Protein AF-A0A0U5GAK8-F1 (afdb_monomer)

Radius of gyration: 29.4 Å; Cα contacts (8 Å, |Δi|>4): 268; chains: 1; bounding box: 68×106×96 Å

Nearest PDB structures (foldseek):
  5z2c-assembly3_C  TM=2.182E-01  e=3.885E+00  Homo sapiens

Solvent-accessible surface area (backbone atoms only — not comparable to full-atom values): 20582 Å² total; per-residue (Å²): 134,89,84,83,91,81,91,82,85,86,83,92,77,92,80,76,86,73,82,81,84,76,57,101,76,77,60,90,76,65,93,74,57,70,79,65,64,78,74,62,83,66,78,79,77,71,66,81,73,68,92,58,79,59,56,32,67,68,44,76,55,79,34,93,83,49,76,89,70,75,60,87,89,64,82,62,76,42,53,78,62,37,41,61,90,54,57,78,89,85,82,62,81,92,44,58,76,94,75,60,72,83,74,70,75,86,58,100,84,62,49,55,54,59,54,35,9,52,38,48,50,27,55,78,73,63,40,28,59,47,31,21,49,40,29,50,55,47,49,53,39,91,69,57,59,47,62,40,59,56,54,53,52,35,36,51,38,48,22,40,51,19,23,46,75,60,71,38,43,70,58,27,8,56,39,39,49,66,62,67,62,75,85,40,71,85,41,43,42,72,60,82,78,74,80,82,73,95,74,79,92,65,85,71,68,65,41,62,73,70,41,64,69,43,56,58,51,36,34,52,27,34,14,61,53,70,71,36,55,65,60,24,44,52,47,47,50,54,55,41,52,50,30,52,57,54,52,72,40,84,87,55,53,73,68,60,35,48,52,32,49,51,51,40,53,52,43,52,55,51,44,30,50,42,27,47,76,64,63,42,53,68,58,22,51,53,51,50,54,48,59,54,69,75,58,83,94,69,87,86,83,77,74,76,83,76,73,78,81,71,85,82,73,80,81,76,82,79,79,86,84,86,79,88,79,93,131

Secondary structure (DSSP, 8-state):
-----------------------TT--SS-TT-TTGGGG---S----S-------SGGGG-S-TTS-SS--TT-----TTTS-GGGSPPP--TTS-GGG--PPPPPPTT--HHHHHHHHHHHHHTT-HHHHHHHHHHHHTSTTS-TT-HHHHHHHHHHHHHHHHHTT-HHHHHHHGGGG--TTSGGGEEPPP-----SS-----PPEESS-HHHHHHHHHHHHHHHT-HHHHHHHHHHHHHHHHHHHT-TT--HHHHHHHHHHHHHHHHHHHHHHHHTT-HHHHHHHHHHHHHT-SS------TTTTT-------------------

pLDDT: mean 77.07, std 23.52, range [28.59, 98.69]

Foldseek 3Di:
DDDDDDDDDDDDDDDDPPDDPDDPCPDPPDPPPVVVVVPPPDDDPPDPDDVPQLQLVVLQPLAVPADPDFPPVDQQFQVLLLDLVLADDDDCPVPPPVPDDDQDADDPPDAPRNLSSVLVVCVVVLVLSSSLSSLNNCSNDPRDGSSNLSNSLSSLLSNLVSCVSVVVLQSSLSSLCSCPDQVDCSQWDFDPDDPDPDDDPDPRDTDGNRHPSSQLSSLVSPCVNVVHLVSSLVSLLVLLVVLVVQLPDPPDDPVNNVVSVVSNLVSLQVNLVSCVVVVVPVLSVVLVVVSVVPDDDDDDPDDPNRPPDDPPDDDDDDDDDDDDDDD

Sequence (327 aa):
MDAGTKHGRNVSRSSRPRSSTKGPLDQPDDPLNVESLSKISTPLISKPADYGMYTGASFSTLDPLAPEELSTNLEKDLSFLLRYDNYHSLSQVDIPHALRSEFISLKPDESLTSSLGTLEALLVRGHFLSAAYLCGTILTSSLVSPTDIKHVFALFYTRLACLELSGNTVIAAQESKALEDLSSTFYYVDPPTKAADGHHDHPNNPRHIAPWPLRILAIRLQSIGFGDSRRGIGGLYELGLEARREIVRPDLNPTEREIWRSRLSDLGIRTVNALIEMGDLSAAKRSLESLRQTKPDHVITDTTVFGNWRPTGGNIKTSPLHGRRQL

Structure (mmCIF, N/CA/C/O backbone):
data_AF-A0A0U5GAK8-F1
#
_entry.id   AF-A0A0U5GAK8-F1
#
loop_
_atom_site.group_PDB
_atom_site.id
_atom_site.type_symbol
_atom_site.label_atom_id
_atom_site.label_alt_id
_atom_site.label_comp_id
_atom_site.label_asym_id
_atom_site.label_entity_id
_atom_site.label_seq_id
_atom_site.pdbx_PDB_ins_code
_atom_site.Cartn_x
_atom_site.Cartn_y
_atom_site.Cartn_z
_atom_site.occupancy
_atom_site.B_iso_or_equiv
_atom_site.auth_seq_id
_atom_site.auth_comp_id
_atom_site.auth_asym_id
_atom_site.auth_atom_id
_atom_site.pdbx_PDB_model_num
ATOM 1 N N . MET A 1 1 ? 18.411 -79.378 48.733 1.00 35.78 1 MET A N 1
ATOM 2 C CA . MET A 1 1 ? 19.878 -79.531 48.743 1.00 35.78 1 MET A CA 1
ATOM 3 C C . MET A 1 1 ? 20.410 -78.321 47.992 1.00 35.78 1 MET A C 1
ATOM 5 O O . MET A 1 1 ? 20.149 -78.222 46.803 1.00 35.78 1 MET A O 1
ATOM 9 N N . ASP A 1 2 ? 20.683 -77.224 48.702 1.00 32.28 2 ASP A N 1
ATOM 10 C CA . ASP A 1 2 ? 22.005 -76.876 49.280 1.00 32.28 2 ASP A CA 1
ATOM 11 C C . ASP A 1 2 ? 23.100 -76.823 48.205 1.00 32.28 2 ASP A C 1
ATOM 13 O O . ASP A 1 2 ? 23.220 -77.752 47.420 1.00 32.28 2 ASP A O 1
ATOM 17 N N . ALA A 1 3 ? 23.975 -75.826 48.100 1.00 35.25 3 ALA A N 1
ATOM 18 C CA . ALA A 1 3 ? 24.229 -74.594 48.842 1.00 35.25 3 ALA A CA 1
ATOM 19 C C . ALA A 1 3 ? 25.257 -73.782 48.014 1.00 35.25 3 ALA A C 1
ATOM 21 O O . ALA A 1 3 ? 25.850 -74.315 47.076 1.00 35.25 3 ALA A O 1
ATOM 22 N N . GLY A 1 4 ? 25.565 -72.544 48.418 1.00 35.00 4 GLY A N 1
ATOM 23 C CA . GLY A 1 4 ? 26.938 -72.042 48.250 1.00 35.00 4 GLY A CA 1
ATOM 24 C C . GLY A 1 4 ? 27.136 -70.763 47.440 1.00 35.00 4 GLY A C 1
ATOM 25 O O . GLY A 1 4 ? 27.641 -70.774 46.323 1.00 35.00 4 GLY A O 1
ATOM 26 N N . THR A 1 5 ? 26.834 -69.653 48.099 1.00 43.91 5 THR A N 1
ATOM 27 C CA . THR A 1 5 ? 27.356 -68.290 47.944 1.00 43.91 5 THR A CA 1
ATOM 28 C C . THR A 1 5 ? 28.818 -68.195 47.466 1.00 43.91 5 THR A C 1
ATOM 30 O O . THR A 1 5 ? 29.710 -68.778 48.081 1.00 43.91 5 THR A O 1
ATOM 33 N N . LYS A 1 6 ? 29.103 -67.331 46.477 1.00 46.12 6 LYS A N 1
ATOM 34 C CA . LYS A 1 6 ? 30.414 -66.664 46.332 1.00 46.12 6 LYS A CA 1
ATOM 35 C C . LYS A 1 6 ? 30.240 -65.178 46.013 1.00 46.12 6 LYS A C 1
ATOM 37 O O . LYS A 1 6 ? 29.628 -64.799 45.020 1.00 46.12 6 LYS A O 1
ATOM 42 N N . HIS A 1 7 ? 30.794 -64.356 46.899 1.00 43.38 7 HIS A N 1
ATOM 43 C CA . HIS A 1 7 ? 30.918 -62.909 46.788 1.00 43.38 7 HIS A CA 1
ATOM 44 C C . HIS A 1 7 ? 31.987 -62.510 45.761 1.00 43.38 7 HIS A C 1
ATOM 46 O O . HIS A 1 7 ? 33.082 -63.064 45.762 1.00 43.38 7 HIS A O 1
ATOM 52 N N . GLY A 1 8 ? 31.707 -61.466 44.980 1.00 44.25 8 GLY A N 1
ATOM 53 C CA . GLY A 1 8 ? 32.704 -60.686 44.247 1.00 44.25 8 GLY A CA 1
ATOM 54 C C . GLY A 1 8 ? 32.242 -59.231 44.157 1.00 44.25 8 GLY A C 1
ATOM 55 O O . GLY A 1 8 ? 31.230 -58.945 43.525 1.00 44.25 8 GLY A O 1
ATOM 56 N N . ARG A 1 9 ? 32.931 -58.317 44.849 1.00 47.19 9 ARG A N 1
ATOM 57 C CA . ARG A 1 9 ? 32.652 -56.870 44.833 1.00 47.19 9 ARG A CA 1
ATOM 58 C C . ARG A 1 9 ? 33.334 -56.185 43.638 1.00 47.19 9 ARG A C 1
ATOM 60 O O . ARG A 1 9 ? 34.499 -56.445 43.375 1.00 47.19 9 ARG A O 1
ATOM 67 N N . ASN A 1 10 ? 32.578 -55.271 43.022 1.00 42.91 10 ASN A N 1
ATOM 68 C CA . ASN A 1 10 ? 32.918 -54.030 42.306 1.00 42.91 10 ASN A CA 1
ATOM 69 C C . ASN A 1 10 ? 34.221 -53.918 41.496 1.00 42.91 10 ASN A C 1
ATOM 71 O O . ASN A 1 10 ? 35.289 -53.736 42.068 1.00 42.91 10 ASN A O 1
ATOM 75 N N . VAL A 1 11 ? 34.064 -53.705 40.182 1.00 44.34 11 VAL A N 1
ATOM 76 C CA . VAL A 1 11 ? 34.798 -52.649 39.459 1.00 44.34 11 VAL A CA 1
ATOM 77 C C . VAL A 1 11 ? 33.837 -51.943 38.498 1.00 44.34 11 VAL A C 1
ATOM 79 O O . VAL A 1 11 ? 33.365 -52.519 37.520 1.00 44.34 11 VAL A O 1
ATOM 82 N N . SER A 1 12 ? 33.547 -50.676 38.785 1.00 53.72 12 SER A N 1
ATOM 83 C CA . SER A 1 12 ? 32.803 -49.767 37.915 1.00 53.72 12 SER A CA 1
ATOM 84 C C . SER A 1 12 ? 33.658 -49.369 36.712 1.00 53.72 12 SER A C 1
ATOM 86 O O . SER A 1 12 ? 34.639 -48.649 36.880 1.00 53.72 12 SER A O 1
ATOM 88 N N . ARG A 1 13 ? 33.266 -49.758 35.495 1.00 47.50 13 ARG A N 1
ATOM 89 C CA . ARG A 1 13 ? 33.670 -49.070 34.256 1.00 47.50 13 ARG A CA 1
ATOM 90 C C . ARG A 1 13 ? 32.503 -49.031 33.273 1.00 47.50 13 ARG A C 1
ATOM 92 O O . ARG A 1 13 ? 32.214 -49.984 32.561 1.00 47.50 13 ARG A O 1
ATOM 99 N N . SER A 1 14 ? 31.819 -47.891 33.283 1.00 50.12 14 SER A N 1
ATOM 100 C CA . SER A 1 14 ? 30.880 -47.467 32.250 1.00 50.12 14 SER A CA 1
ATOM 101 C C . SER A 1 14 ? 31.647 -47.192 30.957 1.00 50.12 14 SER A C 1
ATOM 103 O O . SER A 1 14 ? 32.435 -46.252 30.901 1.00 50.12 14 SER A O 1
ATOM 105 N N . SER A 1 15 ? 31.378 -47.966 29.909 1.00 48.97 15 SER A N 1
ATOM 106 C CA . SER A 1 15 ? 31.776 -47.622 28.541 1.00 48.97 15 SER A CA 1
ATOM 107 C C . SER A 1 15 ? 30.790 -48.217 27.534 1.00 48.97 15 SER A C 1
ATOM 109 O O . SER A 1 15 ? 31.078 -49.196 26.850 1.00 48.97 15 SER A O 1
ATOM 111 N N . ARG A 1 16 ? 29.594 -47.624 27.447 1.00 50.28 16 ARG A N 1
ATOM 112 C CA . ARG A 1 16 ? 28.796 -47.694 26.216 1.00 50.28 16 ARG A CA 1
ATOM 113 C C . ARG A 1 16 ? 29.034 -46.388 25.464 1.00 50.28 16 ARG A C 1
ATOM 115 O O . ARG A 1 16 ? 28.707 -45.339 26.023 1.00 50.28 16 ARG A O 1
ATOM 122 N N . PRO A 1 17 ? 29.610 -46.411 24.251 1.00 50.47 17 PRO A N 1
ATOM 123 C CA . PRO A 1 17 ? 29.715 -45.203 23.453 1.00 50.47 17 PRO A CA 1
ATOM 124 C C . PRO A 1 17 ? 28.294 -44.747 23.114 1.00 50.47 17 PRO A C 1
ATOM 126 O O . PRO A 1 17 ? 27.537 -45.450 22.445 1.00 50.47 17 PRO A O 1
ATOM 129 N N . ARG A 1 18 ? 27.901 -43.595 23.665 1.00 52.69 18 ARG A N 1
ATOM 130 C CA . ARG A 1 18 ? 26.652 -42.929 23.306 1.00 52.69 18 ARG A CA 1
ATOM 131 C C . ARG A 1 18 ? 26.758 -42.503 21.844 1.00 52.69 18 ARG A C 1
ATOM 133 O O . ARG A 1 18 ? 27.733 -41.867 21.454 1.00 52.69 18 ARG A O 1
ATOM 140 N N . SER A 1 19 ? 25.748 -42.890 21.069 1.00 46.06 19 SER A N 1
ATOM 141 C CA . SER A 1 19 ? 25.458 -42.361 19.738 1.00 46.06 19 SER A CA 1
ATOM 142 C C . SER A 1 19 ? 25.626 -40.838 19.749 1.00 46.06 19 SER A C 1
ATOM 144 O O . SER A 1 19 ? 25.050 -40.153 20.596 1.00 46.06 19 SER A O 1
ATOM 146 N N . SER A 1 20 ? 26.491 -40.332 18.870 1.00 52.00 20 SER A N 1
ATOM 147 C CA . SER A 1 20 ? 26.755 -38.905 18.728 1.00 52.00 20 SER A CA 1
ATOM 148 C C . SER A 1 20 ? 25.516 -38.238 18.134 1.00 52.00 20 SER A C 1
ATOM 150 O O . SER A 1 20 ? 25.226 -38.373 16.949 1.00 52.00 20 SER A O 1
ATOM 152 N N . THR A 1 21 ? 24.776 -37.528 18.979 1.00 52.66 21 THR A N 1
ATOM 153 C CA . THR A 1 21 ? 23.723 -36.594 18.583 1.00 52.66 21 THR A CA 1
ATOM 154 C C . THR A 1 21 ? 24.378 -35.317 18.058 1.00 52.66 21 THR A C 1
ATOM 156 O O . THR A 1 21 ? 24.404 -34.308 18.756 1.00 52.66 21 THR A O 1
ATOM 159 N N . LYS A 1 22 ? 24.965 -35.364 16.857 1.00 46.34 22 LYS A N 1
ATOM 160 C CA . LYS A 1 22 ? 25.335 -34.137 16.141 1.00 46.34 22 LYS A CA 1
ATOM 161 C C . LYS A 1 22 ? 24.067 -33.520 15.571 1.00 46.34 22 LYS A C 1
ATOM 163 O O . LYS A 1 22 ? 23.442 -34.090 14.677 1.00 46.34 22 LYS A O 1
ATOM 168 N N . GLY A 1 23 ? 23.668 -32.394 16.150 1.00 56.88 23 GLY A N 1
ATOM 169 C CA . GLY A 1 23 ? 22.602 -31.552 15.626 1.00 56.88 23 GLY A CA 1
ATOM 170 C C . GLY A 1 23 ? 23.124 -30.658 14.494 1.00 56.88 23 GLY A C 1
ATOM 171 O O . GLY A 1 23 ? 24.334 -30.475 14.362 1.00 56.88 23 GLY A O 1
ATOM 172 N N . PRO A 1 24 ? 22.235 -30.063 13.684 1.00 48.34 24 PRO A N 1
ATOM 173 C CA . PRO A 1 24 ? 22.587 -29.257 12.507 1.00 48.34 24 PRO A CA 1
ATOM 174 C C . PRO A 1 24 ? 23.293 -27.913 12.812 1.00 48.34 24 PRO A C 1
ATOM 176 O O . PRO A 1 24 ? 23.374 -27.061 11.938 1.00 48.34 24 PRO A O 1
ATOM 179 N N . LEU A 1 25 ? 23.811 -27.726 14.029 1.00 45.66 25 LEU A N 1
ATOM 180 C CA . LEU A 1 25 ? 24.551 -26.545 14.488 1.00 45.66 25 LEU A CA 1
ATOM 181 C C . LEU A 1 25 ? 26.054 -26.817 14.707 1.00 45.66 25 LEU A C 1
ATOM 183 O O . LEU A 1 25 ? 26.795 -25.879 14.957 1.00 45.66 25 LEU A O 1
ATOM 187 N N . ASP A 1 26 ? 26.519 -28.067 14.579 1.00 50.12 26 ASP A N 1
ATOM 188 C CA . ASP A 1 26 ? 27.930 -28.446 14.802 1.00 50.12 26 ASP A CA 1
ATOM 189 C C . ASP A 1 26 ? 28.785 -28.441 13.510 1.00 50.12 26 ASP A C 1
ATOM 191 O O . ASP A 1 26 ? 29.773 -29.179 13.403 1.00 50.12 26 ASP A O 1
ATOM 195 N N . GLN A 1 27 ? 28.406 -27.660 12.489 1.00 50.06 27 GLN A N 1
ATOM 196 C CA . GLN A 1 27 ? 29.297 -27.397 11.350 1.00 50.06 27 GLN A CA 1
ATOM 197 C C . GLN A 1 27 ? 30.341 -26.341 11.759 1.00 50.06 27 GLN A C 1
ATOM 199 O O . GLN A 1 27 ? 29.970 -25.342 12.365 1.00 50.06 27 GLN A O 1
ATOM 204 N N . PRO A 1 28 ? 31.638 -26.542 11.454 1.00 48.28 28 PRO A N 1
ATOM 205 C CA . PRO A 1 28 ? 32.729 -25.696 11.952 1.00 48.28 28 PRO A CA 1
ATOM 206 C C . PRO A 1 28 ? 32.797 -24.293 11.321 1.00 48.28 28 PRO A C 1
ATOM 208 O O . PRO A 1 28 ? 33.672 -23.516 11.694 1.00 48.28 28 PRO A O 1
ATOM 211 N N . ASP A 1 29 ? 31.884 -23.959 10.408 1.00 48.59 29 ASP A N 1
ATOM 212 C CA . ASP A 1 29 ? 31.749 -22.613 9.859 1.00 48.59 29 ASP A CA 1
ATOM 213 C C . ASP A 1 29 ? 30.719 -21.838 10.688 1.00 48.59 29 ASP A C 1
ATOM 215 O O . ASP A 1 29 ? 29.515 -21.883 10.437 1.00 48.59 29 ASP A O 1
ATOM 219 N N . ASP A 1 30 ? 31.218 -21.164 11.725 1.00 50.66 30 ASP A N 1
ATOM 220 C CA . ASP A 1 30 ? 30.445 -20.302 12.617 1.00 50.66 30 ASP A CA 1
ATOM 221 C C . ASP A 1 30 ? 29.856 -19.103 11.837 1.00 50.66 30 ASP A C 1
ATOM 223 O O . ASP A 1 30 ? 30.611 -18.243 11.363 1.00 50.66 30 ASP A O 1
ATOM 227 N N . PRO A 1 31 ? 28.519 -18.991 11.700 1.00 51.81 31 PRO A N 1
ATOM 228 C CA . PRO A 1 31 ? 27.877 -17.878 11.004 1.00 51.81 31 PRO A CA 1
ATOM 229 C C . PRO A 1 31 ? 27.959 -16.540 11.767 1.00 51.81 31 PRO A C 1
ATOM 231 O O . PRO A 1 31 ? 27.405 -15.546 11.297 1.00 51.81 31 PRO A O 1
ATOM 234 N N . LEU A 1 32 ? 28.635 -16.484 12.922 1.00 46.78 32 LEU A N 1
ATOM 235 C CA . LEU A 1 32 ? 28.805 -15.283 13.746 1.00 46.78 32 LEU A CA 1
ATOM 236 C C . LEU A 1 32 ? 30.247 -14.751 13.789 1.00 46.78 32 LEU A C 1
ATOM 238 O O . LEU A 1 32 ? 30.560 -13.919 14.643 1.00 46.78 32 LEU A O 1
ATOM 242 N N . ASN A 1 33 ? 31.127 -15.165 12.867 1.00 46.38 33 ASN A N 1
ATOM 243 C CA . ASN A 1 33 ? 32.487 -14.627 12.819 1.00 46.38 33 ASN A CA 1
ATOM 244 C C . ASN A 1 33 ? 32.488 -13.101 12.557 1.00 46.38 33 ASN A C 1
ATOM 246 O O . ASN A 1 33 ? 32.267 -12.615 11.441 1.00 46.38 33 ASN A O 1
ATOM 250 N N . VAL A 1 34 ? 32.770 -12.350 13.621 1.00 54.81 34 VAL A N 1
ATOM 251 C CA . VAL A 1 34 ? 32.751 -10.884 13.727 1.00 54.81 34 VAL A CA 1
ATOM 252 C C . VAL A 1 34 ? 33.699 -10.165 12.763 1.00 54.81 34 VAL A C 1
ATOM 254 O O . VAL A 1 34 ? 33.474 -8.996 12.456 1.00 54.81 34 VAL A O 1
ATOM 257 N N . GLU A 1 35 ? 34.691 -10.847 12.188 1.00 48.22 35 GLU A N 1
ATOM 258 C CA . GLU A 1 35 ? 35.580 -10.245 11.184 1.00 48.22 35 GLU A CA 1
ATOM 259 C C . GLU A 1 35 ? 34.910 -10.070 9.804 1.00 48.22 35 GLU A C 1
ATOM 261 O O . GLU A 1 35 ? 35.270 -9.161 9.051 1.00 48.22 35 GLU A O 1
ATOM 266 N N . SER A 1 36 ? 33.868 -10.852 9.491 1.00 47.53 36 SER A N 1
ATOM 267 C CA . SER A 1 36 ? 33.152 -10.804 8.197 1.00 47.53 36 SER A CA 1
ATOM 268 C C . SER A 1 36 ? 32.048 -9.745 8.143 1.00 47.53 36 SER A C 1
ATOM 270 O O . SER A 1 36 ? 31.646 -9.301 7.067 1.00 47.53 36 SER A O 1
ATOM 272 N N . LE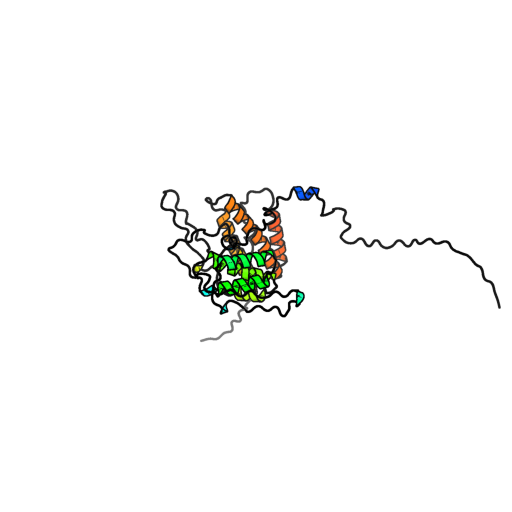U A 1 37 ? 31.584 -9.295 9.310 1.00 45.28 37 LEU A N 1
ATOM 273 C CA . LEU A 1 37 ? 30.563 -8.255 9.459 1.00 45.28 37 LEU A CA 1
ATOM 274 C C . LEU A 1 37 ? 31.090 -6.847 9.129 1.00 45.28 37 LEU A C 1
ATOM 276 O O . LEU A 1 37 ? 30.303 -5.934 8.904 1.00 45.28 37 LEU A O 1
ATOM 280 N N . SER A 1 38 ? 32.412 -6.672 9.032 1.00 43.81 38 SER A N 1
ATOM 281 C CA . SER A 1 38 ? 33.058 -5.384 8.737 1.00 43.81 38 SER A CA 1
ATOM 282 C C . SER A 1 38 ? 32.997 -4.956 7.260 1.00 43.81 38 SER A C 1
ATOM 284 O O . SER A 1 38 ? 33.344 -3.821 6.938 1.00 43.81 38 SER A O 1
ATOM 286 N N . LYS A 1 39 ? 32.552 -5.838 6.350 1.00 43.44 39 LYS A N 1
ATOM 287 C CA . LYS A 1 39 ? 32.517 -5.586 4.892 1.00 43.44 39 LYS A CA 1
ATOM 288 C C . LYS A 1 39 ? 31.118 -5.592 4.278 1.00 43.44 39 LYS A C 1
ATOM 290 O O . LYS A 1 39 ? 30.979 -5.441 3.066 1.00 43.44 39 LYS A O 1
ATOM 295 N N . ILE A 1 40 ? 30.077 -5.727 5.095 1.00 41.22 40 ILE A N 1
ATOM 296 C CA . ILE A 1 40 ? 28.706 -5.512 4.644 1.00 41.22 40 ILE A CA 1
ATOM 297 C C . ILE A 1 40 ? 28.460 -4.005 4.709 1.00 41.22 40 ILE A C 1
ATOM 299 O O . ILE A 1 40 ? 28.215 -3.459 5.782 1.00 41.22 40 ILE A O 1
ATOM 303 N N . SER A 1 41 ? 28.529 -3.321 3.564 1.00 40.16 41 SER A N 1
ATOM 304 C CA . SER A 1 41 ? 27.902 -2.005 3.422 1.00 40.16 41 SER A CA 1
ATOM 305 C C . SER A 1 41 ? 26.397 -2.192 3.572 1.00 40.16 41 SER A C 1
ATOM 307 O O . SER A 1 41 ? 25.682 -2.497 2.619 1.00 40.16 41 SER A O 1
ATOM 309 N N . THR A 1 42 ? 25.931 -2.066 4.806 1.00 37.69 42 THR A N 1
ATOM 310 C CA . THR A 1 42 ? 24.530 -1.857 5.125 1.00 37.69 42 THR A CA 1
ATOM 311 C C . THR A 1 42 ? 24.070 -0.565 4.438 1.00 37.69 42 THR A C 1
ATOM 313 O O . THR A 1 42 ? 24.785 0.441 4.486 1.00 37.69 42 THR A O 1
ATOM 316 N N . PRO A 1 43 ? 22.898 -0.543 3.775 1.00 39.22 43 PRO A N 1
ATOM 317 C CA . PRO A 1 43 ? 22.256 0.729 3.479 1.00 39.22 43 PRO A CA 1
ATOM 318 C C . PRO A 1 43 ? 22.021 1.419 4.823 1.00 39.22 43 PRO A C 1
ATOM 320 O O . PRO A 1 43 ? 21.639 0.740 5.776 1.00 39.22 43 PRO A O 1
ATOM 323 N N . LEU A 1 44 ? 22.339 2.718 4.889 1.00 38.19 44 LEU A N 1
ATOM 324 C CA . LEU A 1 44 ? 22.249 3.595 6.060 1.00 38.19 44 LEU A CA 1
ATOM 325 C C . LEU A 1 44 ? 21.449 2.972 7.211 1.00 38.19 44 LEU A C 1
ATOM 327 O O . LEU A 1 44 ? 20.221 3.042 7.246 1.00 38.19 44 LEU A O 1
ATOM 331 N N . ILE A 1 45 ? 22.166 2.410 8.183 1.00 34.53 45 ILE A N 1
ATOM 332 C CA . ILE A 1 45 ? 21.665 2.381 9.549 1.00 34.53 45 ILE A CA 1
ATOM 333 C C . ILE A 1 45 ? 21.494 3.857 9.897 1.00 34.53 45 ILE A C 1
ATOM 335 O O . ILE A 1 45 ? 22.462 4.562 10.193 1.00 34.53 45 ILE A O 1
ATOM 339 N N . SER A 1 46 ? 20.263 4.354 9.770 1.00 41.19 46 SER A N 1
ATOM 340 C CA . SER A 1 46 ? 19.832 5.533 10.497 1.00 41.19 46 SER A CA 1
ATOM 341 C C . SER A 1 46 ? 20.303 5.316 11.928 1.00 41.19 46 SER A C 1
ATOM 343 O O . SER A 1 46 ? 19.991 4.281 12.526 1.00 41.19 46 SER A O 1
ATOM 345 N N . LYS A 1 47 ? 21.125 6.243 12.429 1.00 32.75 47 LYS A N 1
ATOM 346 C CA . LYS A 1 47 ? 21.539 6.311 13.835 1.00 32.75 47 LYS A CA 1
ATOM 347 C C . LYS A 1 47 ? 20.350 5.922 14.727 1.00 32.75 47 LYS A C 1
ATOM 349 O O . LYS A 1 47 ? 19.227 6.253 14.335 1.00 32.75 47 LYS A O 1
ATOM 354 N N . PRO A 1 48 ? 20.565 5.242 15.876 1.00 38.28 48 PRO A N 1
ATOM 355 C CA . PRO A 1 48 ? 19.478 4.996 16.820 1.00 38.28 48 PRO A CA 1
ATOM 356 C C . PRO A 1 48 ? 18.753 6.318 16.971 1.00 38.28 48 PRO A C 1
ATOM 358 O O . PRO A 1 48 ? 19.426 7.321 17.224 1.00 38.28 48 PRO A O 1
ATOM 361 N N . ALA A 1 49 ? 17.462 6.316 16.622 1.00 45.66 49 ALA A N 1
ATOM 362 C CA . ALA A 1 49 ? 16.669 7.522 16.540 1.00 45.66 49 ALA A CA 1
ATOM 363 C C . ALA A 1 49 ? 17.038 8.368 17.753 1.00 45.66 49 ALA A C 1
ATOM 365 O O . ALA A 1 49 ? 16.941 7.894 18.891 1.00 45.66 49 ALA A O 1
ATOM 366 N N . ASP A 1 50 ? 17.520 9.589 17.505 1.00 40.53 50 ASP A N 1
ATOM 367 C CA . ASP A 1 50 ? 17.386 10.623 18.514 1.00 40.53 50 ASP A CA 1
ATOM 368 C C . ASP A 1 50 ? 15.967 10.452 19.061 1.00 40.53 50 ASP A C 1
ATOM 370 O O . ASP A 1 50 ? 15.040 10.187 18.284 1.00 40.53 50 ASP A O 1
ATOM 374 N N . TYR A 1 51 ? 15.769 10.577 20.370 1.00 45.94 51 TYR A N 1
ATOM 375 C CA . TYR A 1 51 ? 14.431 10.776 20.929 1.00 45.94 51 TYR A CA 1
ATOM 376 C C . TYR A 1 51 ? 13.907 12.156 20.475 1.00 45.94 51 TYR A C 1
ATOM 378 O O . TYR A 1 51 ? 13.531 13.004 21.280 1.00 45.94 51 TYR A O 1
ATOM 386 N N . GLY A 1 52 ? 13.976 12.413 19.169 1.00 54.41 52 GLY A N 1
ATOM 387 C CA . GLY A 1 52 ? 13.474 13.556 18.469 1.00 54.41 52 GLY A CA 1
ATOM 388 C C . GLY A 1 52 ? 11.981 13.567 18.671 1.00 54.41 52 GLY A C 1
ATOM 389 O O . GLY A 1 52 ? 11.317 12.529 18.721 1.00 54.41 52 GLY A O 1
ATOM 390 N N . MET A 1 53 ? 11.469 14.771 18.866 1.00 76.44 53 MET A N 1
ATOM 391 C CA . MET A 1 53 ? 10.045 14.972 19.013 1.00 76.44 53 MET A CA 1
ATOM 392 C C . MET A 1 53 ? 9.343 14.341 17.809 1.00 76.44 53 MET A C 1
ATOM 394 O O . MET A 1 53 ? 9.715 14.601 16.665 1.00 76.44 53 MET A O 1
ATOM 398 N N . TYR A 1 54 ? 8.358 13.488 18.076 1.00 87.31 54 TYR A N 1
ATOM 399 C CA . TYR A 1 54 ? 7.508 12.927 17.037 1.00 87.31 54 TYR A CA 1
ATOM 400 C C . TYR A 1 54 ? 6.709 14.077 16.42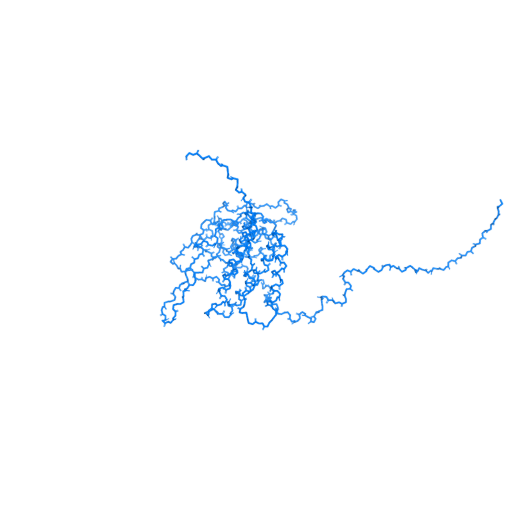5 1.00 87.31 54 TYR A C 1
ATOM 402 O O . TYR A 1 54 ? 5.850 14.664 17.084 1.00 87.31 54 TYR A O 1
ATOM 410 N N . THR A 1 55 ? 7.058 14.456 15.199 1.00 86.44 55 THR A N 1
ATOM 411 C CA . THR A 1 55 ? 6.465 15.608 14.500 1.00 86.44 55 THR A CA 1
ATOM 412 C C . THR A 1 55 ? 5.537 15.173 13.377 1.00 86.44 55 THR A C 1
ATOM 414 O O . THR A 1 55 ? 4.805 16.003 12.845 1.00 86.44 55 THR A O 1
ATOM 417 N N . GLY A 1 56 ? 5.572 13.894 12.987 1.00 85.19 56 GLY A N 1
ATOM 418 C CA . GLY A 1 56 ? 4.835 13.405 11.829 1.00 85.19 56 GLY A CA 1
ATOM 419 C C . GLY A 1 56 ? 5.458 13.792 10.485 1.00 85.19 56 GLY A C 1
ATOM 420 O O . GLY A 1 56 ? 4.869 13.510 9.446 1.00 85.19 56 GLY A O 1
ATOM 421 N N . ALA A 1 57 ? 6.649 14.404 10.463 1.00 87.00 57 ALA A N 1
ATOM 422 C CA . ALA A 1 57 ? 7.311 14.823 9.224 1.00 87.00 57 ALA A CA 1
ATOM 423 C C . ALA A 1 57 ? 7.615 13.650 8.269 1.00 87.00 57 ALA A C 1
ATOM 425 O O . ALA A 1 57 ? 7.694 13.841 7.055 1.00 87.00 57 ALA A O 1
ATOM 426 N N . SER A 1 58 ? 7.738 12.431 8.804 1.00 87.75 58 SER A N 1
ATOM 427 C CA . SER A 1 58 ? 7.917 11.193 8.037 1.00 87.75 58 SER A CA 1
ATOM 428 C C . SER A 1 58 ? 6.747 10.875 7.093 1.00 87.75 58 SER A C 1
ATOM 430 O O . SER A 1 58 ? 6.945 10.218 6.071 1.00 87.75 58 SER A O 1
ATOM 432 N N . PHE A 1 59 ? 5.542 11.388 7.366 1.00 89.12 59 PHE A N 1
ATOM 433 C CA . PHE A 1 59 ? 4.366 11.183 6.511 1.00 89.12 59 PHE A CA 1
ATOM 434 C C . PHE A 1 59 ? 4.401 12.017 5.223 1.00 89.12 59 PHE A C 1
ATOM 436 O O . PHE A 1 59 ? 3.725 11.673 4.256 1.00 89.12 59 PHE A O 1
ATOM 443 N N . SER A 1 60 ? 5.240 13.053 5.163 1.00 86.19 60 SER A N 1
ATOM 444 C CA . SER A 1 60 ? 5.431 13.870 3.958 1.00 86.19 60 SER A CA 1
ATOM 445 C C . SER A 1 60 ? 6.462 13.289 2.983 1.00 86.19 60 SER A C 1
ATOM 447 O O . SER A 1 60 ? 6.558 13.763 1.852 1.00 86.19 60 SER A O 1
ATOM 449 N N . THR A 1 61 ? 7.242 12.284 3.401 1.00 86.06 61 THR A N 1
ATOM 450 C CA . THR A 1 61 ? 8.443 11.802 2.689 1.00 86.06 61 THR A CA 1
ATOM 451 C C . THR A 1 61 ? 8.427 10.298 2.397 1.00 86.06 61 THR A C 1
ATOM 453 O O . THR A 1 61 ? 9.479 9.679 2.244 1.00 86.06 61 THR A O 1
ATOM 456 N N . LEU A 1 62 ? 7.239 9.693 2.267 1.00 87.38 62 LEU A N 1
ATOM 457 C CA . LEU A 1 62 ? 7.099 8.247 2.029 1.00 87.38 62 LEU A CA 1
ATOM 458 C C . LEU A 1 62 ? 7.826 7.714 0.793 1.00 87.38 62 LEU A C 1
ATOM 460 O O . LEU A 1 62 ? 8.227 6.550 0.767 1.00 87.38 62 LEU A O 1
ATOM 464 N N . ASP A 1 63 ? 7.938 8.528 -0.251 1.00 88.38 63 ASP A N 1
ATOM 465 C CA . ASP A 1 63 ? 8.641 8.164 -1.469 1.00 88.38 63 ASP A CA 1
ATOM 466 C C . ASP A 1 63 ? 9.604 9.299 -1.853 1.00 88.38 63 ASP A C 1
ATOM 468 O O . ASP A 1 63 ? 9.142 10.400 -2.157 1.00 88.38 63 ASP A O 1
ATOM 472 N N . PRO A 1 64 ? 10.928 9.049 -1.871 1.00 86.62 64 PRO A N 1
ATOM 473 C CA . PRO A 1 64 ? 11.925 10.065 -2.209 1.00 86.62 64 PRO A CA 1
ATOM 474 C C . PRO A 1 64 ? 11.846 10.548 -3.665 1.00 86.62 64 PRO A C 1
ATOM 476 O O . PRO A 1 64 ? 12.459 11.555 -3.997 1.00 86.62 64 PRO A O 1
ATOM 479 N N . LEU A 1 65 ? 11.134 9.830 -4.540 1.00 85.81 65 LEU A N 1
ATOM 480 C CA . LEU A 1 65 ? 10.894 10.203 -5.936 1.00 85.81 65 LEU A CA 1
ATOM 481 C C . LEU A 1 65 ? 9.465 10.716 -6.174 1.00 85.81 65 LEU A C 1
ATOM 483 O O . LEU A 1 65 ? 9.087 10.940 -7.329 1.00 85.81 65 LEU A O 1
ATOM 487 N N . ALA A 1 66 ? 8.653 10.879 -5.122 1.00 80.19 66 ALA A N 1
ATOM 488 C CA . ALA A 1 66 ? 7.325 11.464 -5.265 1.00 80.19 66 ALA A CA 1
ATOM 489 C C . ALA A 1 66 ? 7.420 12.911 -5.786 1.00 80.19 66 ALA A C 1
ATOM 491 O O . ALA A 1 66 ? 8.349 13.635 -5.425 1.00 80.19 66 ALA A O 1
ATOM 492 N N . PRO A 1 67 ? 6.460 13.369 -6.610 1.00 71.19 67 PRO A N 1
ATOM 493 C CA . PRO A 1 67 ? 6.403 14.766 -7.024 1.00 71.19 67 PRO A CA 1
ATOM 494 C C . PRO A 1 67 ? 6.322 15.702 -5.803 1.00 71.19 67 PRO A C 1
ATOM 496 O O . PRO A 1 67 ? 5.398 15.593 -4.993 1.00 71.19 67 PRO A O 1
ATOM 499 N N . GLU A 1 68 ? 7.287 16.616 -5.653 1.00 65.69 68 GLU A N 1
ATOM 500 C CA . GLU A 1 68 ? 7.302 17.574 -4.538 1.00 65.69 68 GLU A CA 1
ATOM 501 C C . GLU A 1 68 ? 6.172 18.601 -4.655 1.00 65.69 68 GLU A C 1
ATOM 503 O O . GLU A 1 68 ? 5.497 18.876 -3.662 1.00 65.69 68 GLU A O 1
ATOM 508 N N . GLU A 1 69 ? 5.910 19.081 -5.870 1.00 60.53 69 GLU A N 1
ATOM 509 C CA . GLU A 1 69 ? 4.837 20.015 -6.193 1.00 60.53 69 GLU A CA 1
ATOM 510 C C . GLU A 1 69 ? 3.990 19.423 -7.320 1.00 60.53 69 GLU A C 1
ATOM 512 O O . GLU A 1 69 ? 4.431 19.289 -8.464 1.00 60.53 69 GLU A O 1
ATOM 517 N N . LEU A 1 70 ? 2.760 19.032 -6.992 1.00 62.44 70 LEU A N 1
ATOM 518 C CA . LEU A 1 70 ? 1.745 18.795 -8.009 1.00 62.44 70 LEU A CA 1
ATOM 519 C C . LEU A 1 70 ? 1.325 20.171 -8.521 1.00 62.44 70 LEU A C 1
ATOM 521 O O . LEU A 1 70 ? 0.982 21.046 -7.728 1.00 62.44 70 LEU A O 1
ATOM 525 N N . SER A 1 71 ? 1.406 20.389 -9.833 1.00 54.50 71 SER A N 1
ATOM 526 C CA . SER A 1 71 ? 1.010 21.657 -10.444 1.00 54.50 71 SER A CA 1
ATOM 527 C C . SER A 1 71 ? -0.389 22.054 -9.967 1.00 54.50 71 SER A C 1
ATOM 529 O O . SER A 1 71 ? -1.328 21.269 -10.111 1.00 54.50 71 SER A O 1
ATOM 531 N N . THR A 1 72 ? -0.533 23.278 -9.459 1.00 49.94 72 THR A N 1
ATOM 532 C CA . THR A 1 72 ? -1.775 23.856 -8.904 1.00 49.94 72 THR A CA 1
ATOM 533 C C . THR A 1 72 ? -2.992 23.779 -9.836 1.00 49.94 72 THR A C 1
ATOM 535 O O . THR A 1 72 ? -4.118 23.950 -9.388 1.00 49.94 72 THR A O 1
ATOM 538 N N . ASN A 1 73 ? -2.783 23.497 -11.125 1.00 46.84 73 ASN A N 1
ATOM 539 C CA . ASN A 1 73 ? -3.824 23.389 -12.146 1.00 46.84 73 ASN A CA 1
ATOM 540 C C . ASN A 1 73 ? -4.499 22.005 -12.241 1.00 46.84 73 ASN A C 1
ATOM 542 O O . ASN A 1 73 ? -5.396 21.843 -13.066 1.00 46.84 73 ASN A O 1
ATOM 546 N N . LEU A 1 74 ? -4.097 21.005 -11.443 1.00 57.03 74 LEU A N 1
ATOM 547 C CA . LEU A 1 74 ? -4.738 19.685 -11.455 1.00 57.03 74 LEU A CA 1
ATOM 548 C C . LEU A 1 74 ? -4.911 19.139 -10.035 1.00 57.03 74 LEU A C 1
ATOM 550 O O . LEU A 1 74 ? -4.187 18.254 -9.582 1.00 57.03 74 LEU A O 1
ATOM 554 N N . GLU A 1 75 ? -5.888 19.696 -9.328 1.00 71.00 75 GLU A N 1
ATOM 555 C CA . GLU A 1 75 ? -6.283 19.252 -7.996 1.00 71.00 75 GLU A CA 1
ATOM 556 C C . GLU A 1 75 ? -7.019 17.902 -8.113 1.00 71.00 75 GLU A C 1
ATOM 558 O O . GLU A 1 75 ? -8.197 17.836 -8.462 1.00 71.00 75 GLU A O 1
ATOM 563 N N . LYS A 1 76 ? -6.295 16.788 -7.928 1.00 88.31 76 LYS A N 1
ATOM 564 C CA . LYS A 1 76 ? -6.905 15.450 -7.890 1.00 88.31 76 LYS A CA 1
ATOM 565 C C . LYS A 1 76 ? -7.623 15.290 -6.552 1.00 88.31 76 LYS A C 1
ATOM 567 O O . LYS A 1 76 ? -7.005 15.425 -5.499 1.00 88.31 76 LYS A O 1
ATOM 572 N N . ASP A 1 77 ? -8.909 14.973 -6.611 1.00 92.44 77 ASP A N 1
ATOM 573 C CA . ASP A 1 77 ? -9.748 14.785 -5.431 1.00 92.44 77 ASP A CA 1
ATOM 574 C C . ASP A 1 77 ? -9.725 13.321 -4.962 1.00 92.44 77 ASP A C 1
ATOM 576 O O . ASP A 1 77 ? -10.150 12.415 -5.684 1.00 92.44 77 ASP A O 1
ATOM 580 N N . LEU A 1 78 ? -9.226 13.083 -3.747 1.00 95.75 78 LEU A N 1
ATOM 581 C CA . LEU A 1 78 ? -9.201 11.773 -3.092 1.00 95.75 78 LEU A CA 1
ATOM 582 C C . LEU A 1 78 ? -10.350 11.578 -2.089 1.00 95.75 78 LEU A C 1
ATOM 584 O O . LEU A 1 78 ? -10.274 10.684 -1.245 1.00 95.75 78 LEU A O 1
ATOM 588 N N . SER A 1 79 ? -11.437 12.355 -2.178 1.00 96.12 79 SER A N 1
ATOM 589 C CA . SER A 1 79 ? -12.622 12.226 -1.308 1.00 96.12 79 SER A CA 1
ATOM 590 C C . SER A 1 79 ? -13.168 10.797 -1.243 1.00 96.12 79 SER A C 1
ATOM 592 O O . SER A 1 79 ? -13.684 10.373 -0.210 1.00 96.12 79 SER A O 1
ATOM 594 N N . PHE A 1 80 ? -13.021 10.023 -2.326 1.00 96.75 80 PHE A N 1
ATOM 595 C CA . PHE A 1 80 ? -13.431 8.620 -2.362 1.00 96.75 80 PHE A CA 1
ATOM 596 C C . PHE A 1 80 ? -12.676 7.747 -1.360 1.00 96.75 80 PHE A C 1
ATOM 598 O O . PHE A 1 80 ? -13.256 6.762 -0.924 1.00 96.75 80 PHE A O 1
ATOM 605 N N . LEU A 1 81 ? -11.443 8.096 -0.965 1.00 97.50 81 LEU A N 1
ATOM 606 C CA . LEU A 1 81 ? -10.688 7.386 0.071 1.00 97.50 81 LEU A CA 1
ATOM 607 C C . LEU A 1 81 ? -11.124 7.796 1.477 1.00 97.50 81 LEU A C 1
ATOM 609 O O . LEU A 1 81 ? -11.147 6.941 2.351 1.00 97.50 81 LEU A O 1
ATOM 613 N N . LEU A 1 82 ? -11.543 9.045 1.690 1.00 97.62 82 LEU A N 1
ATOM 614 C CA . LEU A 1 82 ? -11.870 9.589 3.019 1.00 97.62 82 LEU A CA 1
ATOM 615 C C . LEU A 1 82 ? -13.224 9.131 3.579 1.00 97.62 82 LEU A C 1
ATOM 617 O O . LEU A 1 82 ? -13.612 9.491 4.692 1.00 97.62 82 LEU A O 1
ATOM 621 N N . ARG A 1 83 ? -13.977 8.337 2.818 1.00 97.06 83 ARG A N 1
ATOM 622 C CA . ARG A 1 83 ? -15.281 7.855 3.260 1.00 97.06 83 ARG A CA 1
ATOM 623 C C . ARG A 1 83 ? -15.143 6.804 4.360 1.00 97.06 83 ARG A C 1
ATOM 625 O O . ARG A 1 83 ? -14.328 5.887 4.277 1.00 97.06 83 ARG A O 1
ATOM 632 N N . TYR A 1 84 ? -16.013 6.896 5.361 1.00 96.12 84 TYR A N 1
ATOM 633 C CA . TYR A 1 84 ? -16.035 5.973 6.497 1.00 96.12 84 TYR A CA 1
ATOM 634 C C . TYR A 1 84 ? -16.253 4.505 6.096 1.00 96.12 84 TYR A C 1
ATOM 636 O O . TYR A 1 84 ? -15.662 3.611 6.692 1.00 96.12 84 TYR A O 1
ATOM 644 N N . ASP A 1 85 ? -17.058 4.250 5.064 1.00 96.25 85 ASP A N 1
ATOM 645 C CA . ASP A 1 85 ? -17.395 2.902 4.590 1.00 96.25 85 ASP A CA 1
ATOM 646 C C . ASP A 1 85 ? -16.208 2.139 3.984 1.00 96.25 85 ASP A C 1
ATOM 648 O O . ASP A 1 85 ? -16.278 0.921 3.833 1.00 96.25 85 ASP A O 1
ATOM 652 N N . ASN A 1 86 ? -15.099 2.822 3.694 1.00 96.62 86 ASN A N 1
ATOM 653 C CA . ASN A 1 86 ? -13.866 2.171 3.267 1.00 96.62 86 ASN A CA 1
ATOM 654 C C . ASN A 1 86 ? -13.109 1.506 4.422 1.00 96.62 86 ASN A C 1
ATOM 656 O O . ASN A 1 86 ? -12.215 0.704 4.162 1.00 96.62 86 ASN A O 1
ATOM 660 N N . TYR A 1 87 ? -13.416 1.846 5.679 1.00 97.56 87 TYR A N 1
ATOM 661 C CA . TYR A 1 87 ? -12.613 1.464 6.836 1.00 97.56 87 TYR A CA 1
ATOM 662 C C . TYR A 1 87 ? -13.390 0.551 7.779 1.00 97.56 87 TYR A C 1
ATOM 664 O O . TYR A 1 87 ? -14.393 0.927 8.381 1.00 97.56 87 TYR A O 1
ATOM 672 N N . HIS A 1 88 ? -12.889 -0.667 7.952 1.00 96.06 88 HIS A N 1
ATOM 673 C CA . HIS A 1 88 ? -13.517 -1.659 8.808 1.00 96.06 88 HIS A CA 1
ATOM 674 C C . HIS A 1 88 ? -13.196 -1.385 10.279 1.00 96.06 88 HIS A C 1
ATOM 676 O O . HIS A 1 88 ? -12.095 -0.946 10.641 1.00 96.06 88 HIS A O 1
ATOM 682 N N . SER A 1 89 ? -14.164 -1.689 11.145 1.00 93.62 89 SER A N 1
ATOM 683 C CA . SER A 1 89 ? -13.978 -1.638 12.592 1.00 93.62 89 SER A CA 1
ATOM 684 C C . SER A 1 89 ? -12.953 -2.677 13.044 1.00 93.62 89 SER A C 1
ATOM 686 O O . SER A 1 89 ? -13.000 -3.837 12.638 1.00 93.62 89 SER A O 1
ATOM 688 N N . LEU A 1 90 ? -12.038 -2.257 13.915 1.00 93.50 90 LEU A N 1
ATOM 689 C CA . LEU A 1 90 ? -10.988 -3.112 14.459 1.00 93.50 90 LEU A CA 1
ATOM 690 C C . LEU A 1 90 ? -11.388 -3.605 15.847 1.00 93.50 90 LEU A C 1
ATOM 692 O O . LEU A 1 90 ? -11.963 -2.860 16.639 1.00 93.50 90 LEU A O 1
ATOM 696 N N . SER A 1 91 ? -11.065 -4.860 16.152 1.00 89.56 91 SER A N 1
ATOM 697 C CA . SER A 1 91 ? -11.340 -5.466 17.454 1.00 89.56 91 SER A CA 1
ATOM 698 C C . SER A 1 91 ? -10.055 -5.995 18.087 1.00 89.56 91 SER A C 1
ATOM 700 O O . SER A 1 91 ? -9.100 -6.331 17.392 1.00 89.56 91 SER A O 1
ATOM 702 N N . GLN A 1 92 ? -10.037 -6.067 19.417 1.00 89.56 92 GLN A N 1
ATOM 703 C CA . GLN A 1 92 ? -8.938 -6.662 20.189 1.00 89.56 92 GLN A CA 1
ATOM 704 C C . GLN A 1 92 ? -9.392 -7.913 20.947 1.00 89.56 92 GLN A C 1
ATOM 706 O O . GLN A 1 92 ? -8.794 -8.284 21.960 1.00 89.56 92 GLN A O 1
ATOM 711 N N . VAL A 1 93 ? -10.485 -8.542 20.503 1.00 87.50 93 VAL A N 1
ATOM 712 C CA . VAL A 1 93 ? -11.084 -9.689 21.200 1.00 87.50 93 VAL A CA 1
ATOM 713 C C . VAL A 1 93 ? -10.080 -10.837 21.285 1.00 87.50 93 VAL A C 1
ATOM 715 O O . VAL A 1 93 ? -9.856 -11.364 22.375 1.00 87.50 93 VAL A O 1
ATOM 718 N N . ASP A 1 94 ? -9.385 -11.109 20.181 1.00 85.50 94 ASP A N 1
ATOM 719 C CA . ASP A 1 94 ? -8.394 -12.185 20.067 1.00 85.50 94 ASP A CA 1
ATOM 720 C C . ASP A 1 94 ? -7.037 -11.849 20.711 1.00 85.50 94 ASP A C 1
ATOM 722 O O . ASP A 1 94 ? -6.178 -12.717 20.861 1.00 85.50 94 ASP A O 1
ATOM 726 N N . ILE A 1 95 ? -6.830 -10.596 21.129 1.00 86.62 95 ILE A N 1
ATOM 727 C CA . ILE A 1 95 ? -5.601 -10.165 21.801 1.00 86.62 95 ILE A CA 1
ATOM 728 C C . ILE A 1 95 ? -5.735 -10.446 23.303 1.00 86.62 95 ILE A C 1
ATOM 730 O O . ILE A 1 95 ? -6.714 -10.006 23.913 1.00 86.62 95 ILE A O 1
ATOM 734 N N . PRO A 1 96 ? -4.771 -11.133 23.945 1.00 88.88 96 PRO A N 1
ATOM 735 C CA . PRO A 1 96 ? -4.775 -11.331 25.392 1.00 88.88 96 PRO A CA 1
ATOM 736 C C . PRO A 1 96 ? -4.884 -10.007 26.152 1.00 88.88 96 PRO A C 1
ATOM 738 O O . PRO A 1 96 ? -4.220 -9.037 25.800 1.00 88.88 96 PRO A O 1
ATOM 741 N N . HIS A 1 97 ? -5.664 -9.970 27.239 1.00 87.62 97 HIS A N 1
ATOM 742 C CA . HIS A 1 97 ? -5.961 -8.730 27.974 1.00 87.62 97 HIS A CA 1
ATOM 743 C C . HIS A 1 97 ? -4.709 -7.922 28.358 1.00 87.62 97 HIS A C 1
ATOM 745 O O . HIS A 1 97 ? -4.712 -6.704 28.239 1.00 87.62 97 HIS A O 1
ATOM 751 N N . ALA A 1 98 ? -3.630 -8.587 28.780 1.00 88.69 98 ALA A N 1
ATOM 752 C CA . ALA A 1 98 ? -2.379 -7.931 29.171 1.00 88.69 98 ALA A CA 1
ATOM 753 C C . ALA A 1 98 ? -1.659 -7.202 28.018 1.00 88.69 98 ALA A C 1
ATOM 755 O O . ALA A 1 98 ? -0.800 -6.367 28.275 1.00 88.69 98 ALA A O 1
ATOM 756 N N . LEU A 1 99 ? -1.992 -7.528 26.766 1.00 85.25 99 LEU A N 1
ATOM 757 C CA . LEU A 1 99 ? -1.418 -6.936 25.557 1.00 85.25 99 LEU A CA 1
ATOM 758 C C . LEU A 1 99 ? -2.388 -5.976 24.853 1.00 85.25 99 LEU A C 1
ATOM 760 O O . LEU A 1 99 ? -2.043 -5.400 23.821 1.00 85.25 99 LEU A O 1
ATOM 764 N N . ARG A 1 100 ? -3.606 -5.801 25.381 1.00 89.12 100 ARG A N 1
ATOM 765 C CA . ARG A 1 100 ? -4.573 -4.852 24.824 1.00 89.12 100 ARG A CA 1
ATOM 766 C C . ARG A 1 100 ? -4.116 -3.426 25.094 1.00 89.12 100 ARG A C 1
ATOM 768 O O . ARG A 1 100 ? -3.618 -3.109 26.170 1.00 89.12 100 ARG A O 1
ATOM 775 N N . SER A 1 101 ? -4.295 -2.571 24.099 1.00 86.50 101 SER A N 1
ATOM 776 C CA . SER A 1 101 ? -4.018 -1.137 24.184 1.00 86.50 101 SER A CA 1
ATOM 777 C C . SER A 1 101 ? -5.297 -0.386 23.868 1.00 86.50 101 SER A C 1
ATOM 779 O O . SER A 1 101 ? -6.006 -0.759 22.937 1.00 86.50 101 SER A O 1
ATOM 781 N N . GLU A 1 102 ? -5.595 0.681 24.598 1.00 86.00 102 GLU A N 1
ATOM 782 C CA . GLU A 1 102 ? -6.763 1.499 24.282 1.00 86.00 102 GLU A CA 1
ATOM 783 C C . GLU A 1 102 ? -6.643 2.105 22.876 1.00 86.00 102 GLU A C 1
ATOM 785 O O . GLU A 1 102 ? -5.563 2.505 22.426 1.00 86.00 102 GLU A O 1
ATOM 790 N N . PHE A 1 103 ? -7.766 2.137 22.159 1.00 88.38 103 PHE A N 1
ATOM 791 C CA . PHE A 1 103 ? -7.845 2.836 20.886 1.00 88.38 103 PHE A CA 1
ATOM 792 C C . PHE A 1 103 ? -7.929 4.340 21.143 1.00 88.38 103 PHE A C 1
ATOM 794 O O . PHE A 1 103 ? -8.800 4.812 21.870 1.00 88.38 103 PHE A O 1
ATOM 801 N N . ILE A 1 104 ? -7.002 5.089 20.545 1.00 86.81 104 ILE A N 1
ATOM 802 C CA . ILE A 1 104 ? -6.901 6.537 20.731 1.00 86.81 104 ILE A CA 1
ATOM 803 C C . ILE A 1 104 ? -8.017 7.223 19.946 1.00 86.81 104 ILE A C 1
ATOM 805 O O . ILE A 1 104 ? -8.087 7.094 18.724 1.00 86.81 104 ILE A O 1
ATOM 809 N N . SER A 1 105 ? -8.866 7.975 20.643 1.00 86.19 105 SER A N 1
ATOM 810 C CA . SER A 1 105 ? -9.817 8.891 20.012 1.00 86.19 105 SER A CA 1
ATOM 811 C C . SER A 1 105 ? -9.144 10.230 19.727 1.00 86.19 105 SER A C 1
ATOM 813 O O . SER A 1 105 ? -8.433 10.750 20.587 1.00 86.19 105 SER A O 1
ATOM 815 N N . LEU A 1 106 ? -9.426 10.803 18.556 1.00 88.06 106 LEU A N 1
ATOM 816 C CA . LEU A 1 106 ? -9.050 12.183 18.250 1.00 88.06 106 LEU A CA 1
ATOM 817 C C . LEU A 1 106 ? -9.793 13.143 19.177 1.00 88.06 106 LEU A C 1
ATOM 819 O O . LEU A 1 106 ? -10.967 12.919 19.501 1.00 88.06 106 LEU A O 1
ATOM 823 N N . LYS A 1 107 ? -9.115 14.213 19.592 1.00 87.38 107 LYS A N 1
ATOM 824 C CA . LYS A 1 107 ? -9.748 15.303 20.343 1.00 87.38 107 LYS A CA 1
ATOM 825 C C . LYS A 1 107 ? -10.343 16.346 19.381 1.00 87.38 107 LYS A C 1
ATOM 827 O O . LYS A 1 107 ? -9.820 16.510 18.281 1.00 87.38 107 LYS A O 1
ATOM 832 N N . PRO A 1 108 ? -11.415 17.068 19.764 1.00 79.94 108 PRO A N 1
ATOM 833 C CA . PRO A 1 108 ? -12.082 18.035 18.880 1.00 79.94 108 PRO A CA 1
ATOM 834 C C . PRO A 1 108 ? -11.195 19.197 18.403 1.00 79.94 108 PRO A C 1
ATOM 836 O O . PRO A 1 108 ? -11.490 19.814 17.386 1.00 79.94 108 PRO A O 1
ATOM 839 N N . ASP A 1 109 ? -10.138 19.512 19.147 1.00 83.50 109 ASP A N 1
ATOM 840 C CA . ASP A 1 109 ? -9.194 20.611 18.928 1.00 83.50 109 ASP A CA 1
ATOM 841 C C . ASP A 1 109 ? -7.800 20.129 18.486 1.00 83.50 109 ASP A C 1
ATOM 843 O O . ASP A 1 109 ? -6.838 20.899 18.465 1.00 83.50 109 ASP A O 1
ATOM 847 N N . GLU A 1 110 ? -7.670 18.847 18.145 1.00 90.00 110 GLU A N 1
ATOM 848 C CA . GLU A 1 110 ? -6.390 18.256 17.783 1.00 90.00 110 GLU A CA 1
ATOM 849 C C . GLU A 1 110 ? -5.949 18.684 16.379 1.00 90.00 110 GLU A C 1
ATOM 851 O O . GLU A 1 110 ? -6.711 18.609 15.418 1.00 90.00 110 GLU A O 1
ATOM 856 N N . SER A 1 111 ? -4.698 19.125 16.238 1.00 93.88 111 SER A N 1
ATOM 857 C CA . SER A 1 111 ? -4.127 19.437 14.926 1.00 93.88 111 SER A CA 1
ATOM 858 C C . SER A 1 111 ? -3.632 18.174 14.219 1.00 93.88 111 SER A C 1
ATOM 860 O O . SER A 1 111 ? -3.147 17.243 14.867 1.00 93.88 111 SER A O 1
ATOM 862 N N . LEU A 1 112 ? -3.652 18.175 12.879 1.00 93.62 112 LEU A N 1
ATOM 863 C CA . LEU A 1 112 ? -3.118 17.070 12.073 1.00 93.62 112 LEU A CA 1
ATOM 864 C C . LEU A 1 112 ? -1.676 16.716 12.474 1.00 93.62 112 LEU A C 1
ATOM 866 O O . LEU A 1 112 ? -1.360 15.547 12.668 1.00 93.62 112 LEU A O 1
ATOM 870 N N . THR A 1 113 ? -0.810 17.712 12.680 1.00 93.62 113 THR A N 1
ATOM 871 C CA . THR A 1 113 ? 0.586 17.505 13.102 1.00 93.62 113 THR A CA 1
ATOM 872 C C . THR A 1 113 ? 0.694 16.778 14.446 1.00 93.62 113 THR A C 1
ATOM 874 O O . THR A 1 113 ? 1.518 15.877 14.588 1.00 93.62 113 THR A O 1
ATOM 877 N N . SER A 1 114 ? -0.154 17.118 15.424 1.00 93.38 114 SER A N 1
ATOM 878 C CA . SER A 1 114 ? -0.190 16.432 16.725 1.00 93.38 114 SER A CA 1
ATOM 879 C C . SER A 1 114 ? -0.624 14.970 16.583 1.00 93.38 114 SER A C 1
ATOM 881 O O . SER A 1 114 ? -0.008 14.070 17.166 1.00 93.38 114 SER A O 1
ATOM 883 N N . SER A 1 115 ? -1.648 14.714 15.767 1.00 95.06 115 SER A N 1
ATOM 884 C CA . SER A 1 115 ? -2.133 13.357 15.509 1.00 95.06 115 SER A CA 1
ATOM 885 C C . SER A 1 115 ? -1.108 12.513 14.749 1.00 95.06 115 SER A C 1
ATOM 887 O O . SER A 1 115 ? -0.899 11.351 15.097 1.00 95.06 115 SER A O 1
ATOM 889 N N . LEU A 1 116 ? -0.407 13.094 13.770 1.00 95.69 116 LEU A N 1
ATOM 890 C CA . LEU A 1 116 ? 0.680 12.426 13.047 1.00 95.69 116 LEU A CA 1
ATOM 891 C C . LEU A 1 116 ? 1.888 12.145 13.951 1.00 95.69 116 LEU A C 1
ATOM 893 O O . LEU A 1 116 ? 2.462 11.063 13.866 1.00 95.69 116 LEU A O 1
ATOM 897 N N . GLY A 1 117 ? 2.244 13.058 14.862 1.00 95.06 117 GLY A N 1
ATOM 898 C CA . GLY A 1 117 ? 3.276 12.806 15.873 1.00 95.06 117 GLY A CA 1
ATOM 899 C C . GLY A 1 117 ? 2.892 11.668 16.829 1.00 95.06 117 GLY A C 1
ATOM 900 O O . GLY A 1 117 ? 3.697 10.787 17.128 1.00 95.06 117 GLY A O 1
ATOM 901 N N . THR A 1 118 ? 1.630 11.615 17.254 1.00 94.94 118 THR A N 1
ATOM 902 C CA . THR A 1 118 ? 1.114 10.499 18.066 1.00 94.94 118 THR A CA 1
ATOM 903 C C . THR A 1 118 ? 1.164 9.179 17.297 1.00 94.94 118 THR A C 1
ATOM 905 O O . THR A 1 118 ? 1.584 8.155 17.838 1.00 94.94 118 THR A O 1
ATOM 908 N N . LEU A 1 119 ? 0.780 9.202 16.020 1.00 95.94 119 LEU A N 1
ATOM 909 C CA . LEU A 1 119 ? 0.840 8.045 15.137 1.00 95.94 119 LEU A CA 1
ATOM 910 C C . LEU A 1 119 ? 2.280 7.543 14.955 1.00 95.94 119 LEU A C 1
ATOM 912 O O . LEU A 1 119 ? 2.531 6.348 15.094 1.00 95.94 119 LEU A O 1
ATOM 916 N N . GLU A 1 120 ? 3.235 8.442 14.723 1.00 95.81 120 GLU A N 1
ATOM 917 C CA . GLU A 1 120 ? 4.661 8.122 14.624 1.00 95.81 120 GLU A CA 1
ATOM 918 C C . GLU A 1 120 ? 5.184 7.463 15.912 1.00 95.81 120 GLU A C 1
ATOM 920 O O . GLU A 1 120 ? 5.866 6.436 15.858 1.00 95.81 120 GLU A O 1
ATOM 925 N N . ALA A 1 121 ? 4.775 7.965 17.082 1.00 94.50 121 ALA A N 1
ATOM 926 C CA . ALA A 1 121 ? 5.117 7.359 18.366 1.00 94.50 121 ALA A CA 1
ATOM 927 C C . ALA A 1 121 ? 4.561 5.929 18.520 1.00 94.50 121 ALA A C 1
ATOM 929 O O . ALA A 1 121 ? 5.240 5.061 19.076 1.00 94.50 121 ALA A O 1
ATOM 930 N N . LEU A 1 122 ? 3.344 5.655 18.030 1.00 95.06 122 LEU A N 1
ATOM 931 C CA . LEU A 1 122 ? 2.769 4.303 18.036 1.00 95.06 122 LEU A CA 1
ATOM 932 C C . LEU A 1 122 ? 3.555 3.347 17.136 1.00 95.06 122 LEU A C 1
ATOM 934 O O . LEU A 1 122 ? 3.812 2.212 17.543 1.00 95.06 122 LEU A O 1
ATOM 938 N N . LEU A 1 123 ? 3.951 3.801 15.943 1.00 95.31 123 LEU A N 1
ATOM 939 C CA . LEU A 1 123 ? 4.736 3.006 14.995 1.00 95.31 123 LEU A CA 1
ATOM 940 C C . LEU A 1 123 ? 6.099 2.628 15.580 1.00 95.31 123 LEU A C 1
ATOM 942 O O . LEU A 1 123 ? 6.471 1.458 15.545 1.00 95.31 123 LEU A O 1
ATOM 946 N N . VAL A 1 124 ? 6.803 3.588 16.187 1.00 94.69 124 VAL A N 1
ATOM 947 C CA . VAL A 1 124 ? 8.113 3.351 16.820 1.00 94.69 124 VAL A CA 1
ATOM 948 C C . VAL A 1 124 ? 8.013 2.371 17.990 1.00 94.69 124 VAL A C 1
ATOM 950 O O . VAL A 1 124 ? 8.904 1.548 18.187 1.00 94.69 124 VAL A O 1
ATOM 953 N N . ARG A 1 125 ? 6.913 2.407 18.749 1.00 93.38 125 ARG A N 1
ATOM 954 C CA . ARG A 1 125 ? 6.665 1.463 19.851 1.00 93.38 125 ARG A CA 1
ATOM 955 C C . ARG A 1 125 ? 6.138 0.098 19.385 1.00 93.38 125 ARG A C 1
ATOM 957 O O . ARG A 1 125 ? 5.999 -0.797 20.211 1.00 93.38 125 ARG A O 1
ATOM 964 N N . GLY A 1 126 ? 5.815 -0.068 18.101 1.00 93.00 126 GLY A N 1
ATOM 965 C CA . GLY A 1 126 ? 5.265 -1.311 17.548 1.00 93.00 126 GLY A CA 1
ATOM 966 C C . GLY A 1 126 ? 3.775 -1.542 17.830 1.00 93.00 126 GLY A C 1
ATOM 967 O O . GLY A 1 126 ? 3.287 -2.664 17.702 1.00 93.00 126 GLY A O 1
ATOM 968 N N . HIS A 1 127 ? 3.016 -0.504 18.195 1.00 94.06 127 HIS A N 1
ATOM 969 C CA . HIS A 1 127 ? 1.573 -0.598 18.453 1.00 94.06 127 HIS A CA 1
ATOM 970 C C . HIS A 1 127 ? 0.779 -0.531 17.135 1.00 94.06 127 HIS A C 1
ATOM 972 O O . HIS A 1 127 ? -0.022 0.381 16.918 1.00 94.06 127 HIS A O 1
ATOM 978 N N . PHE A 1 128 ? 1.002 -1.493 16.233 1.00 95.56 128 PHE A N 1
ATOM 979 C CA . PHE A 1 128 ? 0.486 -1.444 14.858 1.00 95.56 128 PHE A CA 1
ATOM 980 C C . PHE A 1 128 ? -1.043 -1.430 14.778 1.00 95.56 128 PHE A C 1
ATOM 982 O O . PHE A 1 128 ? -1.602 -0.662 14.004 1.00 95.56 128 PHE A O 1
ATOM 989 N N . LEU A 1 129 ? -1.751 -2.210 15.600 1.00 95.88 129 LEU A N 1
ATOM 990 C CA . LEU A 1 129 ? -3.217 -2.220 15.550 1.00 95.88 129 LEU A CA 1
ATOM 991 C C . LEU A 1 129 ? -3.821 -0.870 15.981 1.00 95.88 129 LEU A C 1
ATOM 993 O O . LEU A 1 129 ? -4.755 -0.377 15.349 1.00 95.88 129 LEU A O 1
ATOM 997 N N . SER A 1 130 ? -3.260 -0.241 17.018 1.00 95.88 130 SER A N 1
ATOM 998 C CA . SER A 1 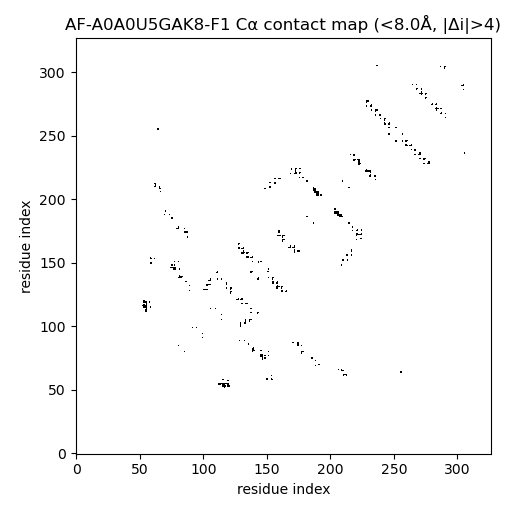130 ? -3.657 1.105 17.448 1.00 95.88 130 SER A CA 1
ATOM 999 C C . SER A 1 130 ? -3.287 2.165 16.406 1.00 95.88 130 SER A C 1
ATOM 1001 O O . SER A 1 130 ? -4.073 3.078 16.167 1.00 95.88 130 SER A O 1
ATOM 1003 N N . ALA A 1 131 ? -2.131 2.030 15.749 1.00 97.06 131 ALA A N 1
ATOM 1004 C CA . ALA A 1 131 ? -1.724 2.911 14.657 1.00 97.06 131 ALA A CA 1
ATOM 1005 C C . ALA A 1 131 ? -2.669 2.793 13.448 1.00 97.06 131 ALA A C 1
ATOM 1007 O O . ALA A 1 131 ? -3.105 3.810 12.910 1.00 97.06 131 ALA A O 1
ATOM 1008 N N . ALA A 1 132 ? -3.057 1.570 13.066 1.00 97.75 132 ALA A N 1
ATOM 1009 C CA . ALA A 1 132 ? -4.039 1.324 12.010 1.00 97.75 132 ALA A CA 1
ATOM 1010 C C . ALA A 1 132 ? -5.386 1.977 12.336 1.00 97.75 132 ALA A C 1
ATOM 1012 O O . ALA A 1 132 ? -5.973 2.636 11.474 1.00 97.75 132 ALA A O 1
ATOM 1013 N N . TYR A 1 133 ? -5.852 1.824 13.582 1.00 97.25 133 TYR A N 1
ATOM 1014 C CA . TYR A 1 133 ? -7.063 2.481 14.070 1.00 97.25 133 TYR A CA 1
ATOM 1015 C C . TYR A 1 133 ? -6.967 3.999 13.907 1.00 97.25 133 TYR A C 1
ATOM 1017 O O . TYR A 1 133 ? -7.802 4.584 13.222 1.00 97.25 133 TYR A O 1
ATOM 1025 N N . LEU A 1 134 ? -5.912 4.615 14.453 1.00 97.12 134 LEU A N 1
ATOM 1026 C CA . LEU A 1 134 ? -5.725 6.064 14.413 1.00 97.12 134 LEU A CA 1
ATOM 1027 C C . LEU A 1 134 ? -5.633 6.597 12.976 1.00 97.12 134 LEU A C 1
ATOM 1029 O O . LEU A 1 134 ? -6.242 7.620 12.683 1.00 97.12 134 LEU A O 1
ATOM 1033 N N . CYS A 1 135 ? -4.966 5.886 12.058 1.00 97.81 135 CYS A N 1
ATOM 1034 C CA . CYS A 1 135 ? -4.952 6.257 10.638 1.00 97.81 135 CYS A CA 1
ATOM 1035 C C . CYS A 1 135 ? -6.367 6.336 10.053 1.00 97.81 135 CYS A C 1
ATOM 1037 O O . CYS A 1 135 ? -6.686 7.303 9.371 1.00 97.81 135 CYS A O 1
ATOM 1039 N N . GLY A 1 136 ? -7.216 5.338 10.329 1.00 97.06 136 GLY A N 1
ATOM 1040 C CA . GLY A 1 136 ? -8.609 5.330 9.866 1.00 97.06 136 GLY A CA 1
ATOM 1041 C C . GLY A 1 136 ? -9.404 6.495 10.452 1.00 97.06 136 GLY A C 1
ATOM 1042 O O . GLY A 1 136 ? -10.079 7.212 9.720 1.00 97.06 136 GLY A O 1
ATOM 1043 N N . THR A 1 137 ? -9.250 6.750 11.753 1.00 96.50 137 THR A N 1
ATOM 1044 C CA . THR A 1 137 ? -9.897 7.885 12.420 1.00 96.50 137 THR A CA 1
ATOM 1045 C C . THR A 1 137 ? -9.486 9.215 11.785 1.00 96.50 137 THR A C 1
ATOM 1047 O O . THR A 1 137 ? -10.360 10.015 11.469 1.00 96.50 137 THR A O 1
ATOM 1050 N N . ILE A 1 138 ? -8.190 9.432 11.521 1.00 97.00 138 ILE A N 1
ATOM 1051 C CA . ILE A 1 138 ? -7.695 10.646 10.850 1.00 97.00 138 ILE A CA 1
ATOM 1052 C C . ILE A 1 138 ? -8.263 10.752 9.426 1.00 97.00 138 ILE A C 1
ATOM 1054 O O . ILE A 1 138 ? -8.784 11.807 9.071 1.00 97.00 138 ILE A O 1
ATOM 1058 N N . LEU A 1 139 ? -8.225 9.673 8.636 1.00 97.25 139 LEU A N 1
ATOM 1059 C CA . LEU A 1 139 ? -8.715 9.648 7.248 1.00 97.25 139 LEU A CA 1
ATOM 1060 C C . LEU A 1 139 ? -10.215 9.947 7.127 1.00 97.25 139 LEU A C 1
ATOM 1062 O O . LEU A 1 139 ? -10.641 10.531 6.140 1.00 97.25 139 LEU A O 1
ATOM 1066 N N . THR A 1 140 ? -11.008 9.566 8.126 1.00 95.94 140 THR A N 1
ATOM 1067 C CA . THR A 1 140 ? -12.461 9.833 8.162 1.00 95.94 140 THR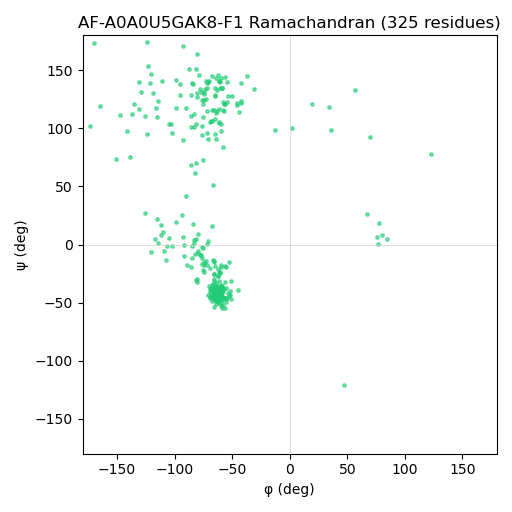 A CA 1
ATOM 1068 C C . THR A 1 140 ? -12.839 11.134 8.870 1.00 95.94 140 THR A C 1
ATOM 1070 O O . THR A 1 140 ? -14.021 11.458 8.986 1.00 95.94 140 THR A O 1
ATOM 1073 N N . SER A 1 141 ? -11.851 11.870 9.379 1.00 94.31 141 SER A N 1
ATOM 1074 C CA . SER A 1 141 ? -12.052 13.149 10.060 1.00 94.31 141 SER A CA 1
ATOM 1075 C C . SER A 1 141 ? -11.932 14.326 9.091 1.00 94.31 141 SER A C 1
ATOM 1077 O O . SER A 1 141 ? -11.466 14.188 7.965 1.00 94.31 141 SER A O 1
ATOM 1079 N N . SER A 1 142 ? -12.273 15.525 9.559 1.00 92.31 142 SER A N 1
ATOM 1080 C CA . SER A 1 142 ? -12.036 16.770 8.821 1.00 92.31 142 SER A CA 1
ATOM 1081 C C . SER A 1 142 ? -10.592 17.292 8.924 1.00 92.31 142 SER A C 1
ATOM 1083 O O . SER A 1 142 ? -10.342 18.431 8.540 1.00 92.31 142 SER A O 1
ATOM 1085 N N . LEU A 1 143 ? -9.648 16.518 9.484 1.00 93.56 143 LEU A N 1
ATOM 1086 C CA . LEU A 1 143 ? -8.256 16.955 9.676 1.00 93.56 143 LEU A CA 1
ATOM 1087 C C . LEU A 1 143 ? -7.426 16.957 8.389 1.00 93.56 143 LEU A C 1
ATOM 1089 O O . LEU A 1 143 ? -6.401 17.634 8.341 1.00 93.56 143 LEU A O 1
ATOM 1093 N N . VAL A 1 144 ? -7.832 16.194 7.371 1.00 93.56 144 VAL A N 1
ATOM 1094 C CA . VAL A 1 144 ? -7.093 16.049 6.111 1.00 93.56 144 VAL A CA 1
ATOM 1095 C C . VAL A 1 144 ? -7.962 16.540 4.960 1.00 93.56 144 VAL A C 1
ATOM 1097 O O . VAL A 1 144 ? -9.117 16.138 4.834 1.00 93.56 144 VAL A O 1
ATOM 1100 N N . SER A 1 145 ? -7.406 17.410 4.112 1.00 93.69 145 SER A N 1
ATOM 1101 C CA . SER A 1 145 ? -8.084 17.833 2.883 1.00 93.69 145 SER A CA 1
ATOM 1102 C C . SER A 1 145 ? -8.134 16.668 1.885 1.00 93.69 145 SER A C 1
ATOM 1104 O O . SER A 1 145 ? -7.117 15.989 1.717 1.00 93.69 145 SER A O 1
ATOM 1106 N N . PRO A 1 146 ? -9.236 16.470 1.137 1.00 94.31 146 PRO A N 1
ATOM 1107 C CA . PRO A 1 146 ? -9.290 15.500 0.038 1.00 94.31 146 PRO A CA 1
ATOM 1108 C C . PRO A 1 146 ? -8.213 15.692 -1.032 1.00 94.31 146 PRO A C 1
ATOM 1110 O O . PRO A 1 146 ? -7.917 14.775 -1.794 1.00 94.31 146 PRO A O 1
ATOM 1113 N N . THR A 1 147 ? -7.625 16.883 -1.088 1.00 92.62 147 THR A N 1
ATOM 1114 C CA . THR A 1 147 ? -6.637 17.286 -2.089 1.00 92.62 147 THR A CA 1
ATOM 1115 C C . THR A 1 147 ? -5.208 17.249 -1.537 1.00 92.62 147 THR A C 1
ATOM 1117 O O . THR A 1 147 ? -4.236 17.428 -2.273 1.00 92.62 147 THR A O 1
ATOM 1120 N N . ASP A 1 148 ? -5.054 16.902 -0.252 1.00 92.12 148 ASP A N 1
ATOM 1121 C CA . ASP A 1 148 ? -3.769 16.638 0.395 1.00 92.12 148 ASP A CA 1
ATOM 1122 C C . ASP A 1 148 ? -3.280 15.212 0.098 1.00 92.12 148 ASP A C 1
ATOM 1124 O O . ASP A 1 148 ? -3.246 14.310 0.938 1.00 92.12 148 ASP A O 1
ATOM 1128 N N . ILE A 1 149 ? -2.901 15.009 -1.160 1.00 91.69 149 ILE A N 1
ATOM 1129 C CA . ILE A 1 149 ? -2.545 13.704 -1.724 1.00 91.69 149 ILE A CA 1
ATOM 1130 C C . ILE A 1 149 ? -1.434 13.005 -0.930 1.00 91.69 149 ILE A C 1
ATOM 1132 O O . ILE A 1 149 ? -1.477 11.785 -0.752 1.00 91.69 149 ILE A O 1
ATOM 1136 N N . LYS A 1 150 ? -0.454 13.765 -0.422 1.00 91.62 150 LYS A N 1
ATOM 1137 C CA . LYS A 1 150 ? 0.678 13.213 0.333 1.00 91.62 150 LYS A CA 1
ATOM 1138 C C . LYS A 1 150 ? 0.206 12.600 1.646 1.00 91.62 150 LYS A C 1
ATOM 1140 O O . LYS A 1 150 ? 0.459 11.418 1.876 1.00 91.62 150 LYS A O 1
ATOM 1145 N N . HIS A 1 151 ? -0.519 13.359 2.469 1.00 94.31 151 HIS A N 1
ATOM 1146 C CA . HIS A 1 151 ? -0.980 12.851 3.759 1.00 94.31 151 HIS A CA 1
ATOM 1147 C C . HIS A 1 151 ? -2.052 11.772 3.601 1.00 94.31 151 HIS A C 1
ATOM 1149 O O . HIS A 1 151 ? -1.990 10.769 4.313 1.00 94.31 151 HIS A O 1
ATOM 1155 N N . VAL A 1 152 ? -2.975 11.906 2.639 1.00 96.44 152 VAL A N 1
ATOM 1156 C CA . VAL A 1 152 ? -4.000 10.880 2.377 1.00 96.44 152 VAL A CA 1
ATOM 1157 C C . VAL A 1 152 ? -3.352 9.549 2.009 1.00 96.44 152 VAL A C 1
ATOM 1159 O O . VAL A 1 152 ? -3.616 8.537 2.662 1.00 96.44 152 VAL A O 1
ATOM 1162 N N . PHE A 1 153 ? -2.457 9.522 1.015 1.00 96.88 153 PHE A N 1
ATOM 1163 C CA . PHE A 1 153 ? -1.783 8.276 0.655 1.00 96.88 153 PHE A CA 1
ATOM 1164 C C . PHE A 1 153 ? -0.860 7.769 1.754 1.00 96.88 153 PHE A C 1
ATOM 1166 O O . PHE A 1 153 ? -0.735 6.552 1.904 1.00 96.88 153 PHE A O 1
ATOM 1173 N N . ALA A 1 154 ? -0.249 8.655 2.543 1.00 97.06 154 ALA A N 1
ATOM 1174 C CA . ALA A 1 154 ? 0.632 8.223 3.612 1.00 97.06 154 ALA A CA 1
ATOM 1175 C C . ALA A 1 154 ? -0.093 7.566 4.779 1.00 97.06 154 ALA A C 1
ATOM 1177 O O . ALA A 1 154 ? 0.318 6.499 5.245 1.00 97.06 154 ALA A O 1
ATOM 1178 N N . LEU A 1 155 ? -1.208 8.149 5.204 1.00 98.06 155 LEU A N 1
ATOM 1179 C CA . LEU A 1 155 ? -2.096 7.559 6.195 1.00 98.06 155 LEU A CA 1
ATOM 1180 C C . LEU A 1 155 ? -2.706 6.255 5.677 1.00 98.06 155 LEU A C 1
ATOM 1182 O O . LEU A 1 155 ? -2.741 5.265 6.407 1.00 98.06 155 LEU A O 1
ATOM 1186 N N . PHE A 1 156 ? -3.135 6.221 4.412 1.00 98.44 156 PHE A N 1
ATOM 1187 C CA . PHE A 1 156 ? -3.729 5.026 3.818 1.00 98.44 156 PHE A CA 1
ATOM 1188 C C . PHE A 1 156 ? -2.718 3.876 3.711 1.00 98.44 156 PHE A C 1
ATOM 1190 O O . PHE A 1 156 ? -2.998 2.765 4.158 1.00 98.44 156 PHE A O 1
ATOM 1197 N N . TYR A 1 157 ? -1.506 4.147 3.216 1.00 98.56 157 TYR A N 1
ATOM 1198 C CA . TYR A 1 157 ? -0.400 3.185 3.214 1.00 98.56 157 TYR A CA 1
ATOM 1199 C C . TYR A 1 157 ? -0.100 2.665 4.620 1.00 98.56 157 TYR A C 1
ATOM 1201 O O . TYR A 1 157 ? -0.033 1.454 4.832 1.00 98.56 157 TYR A O 1
ATOM 1209 N N . THR A 1 158 ? 0.041 3.575 5.586 1.00 98.50 158 THR A N 1
ATOM 1210 C CA . THR A 1 158 ? 0.372 3.225 6.971 1.00 98.50 158 THR A CA 1
ATOM 1211 C C . THR A 1 158 ? -0.713 2.356 7.589 1.00 98.50 158 THR A C 1
ATOM 1213 O O . THR A 1 158 ? -0.394 1.362 8.241 1.00 98.50 158 THR A O 1
ATOM 1216 N N . ARG A 1 159 ? -1.991 2.667 7.334 1.00 98.38 159 ARG A N 1
ATOM 1217 C CA . ARG A 1 159 ? -3.114 1.838 7.769 1.00 98.38 159 ARG A CA 1
ATOM 1218 C C . ARG A 1 159 ? -3.010 0.426 7.206 1.00 98.38 159 ARG A C 1
ATOM 1220 O O . ARG A 1 159 ? -3.012 -0.526 7.983 1.00 98.38 159 ARG A O 1
ATOM 1227 N N . LEU A 1 160 ? -2.882 0.288 5.887 1.00 98.69 160 LEU A N 1
ATOM 1228 C CA . LEU A 1 160 ? -2.799 -1.016 5.226 1.00 98.69 160 LEU A CA 1
ATOM 1229 C C . LEU A 1 160 ? -1.604 -1.839 5.729 1.00 98.69 160 LEU A C 1
ATOM 1231 O O . LEU A 1 160 ? -1.760 -3.013 6.064 1.00 98.69 160 LEU A O 1
ATOM 1235 N N . ALA A 1 161 ? -0.431 -1.216 5.854 1.00 98.44 161 ALA A N 1
ATOM 1236 C CA . ALA A 1 161 ? 0.773 -1.870 6.355 1.00 98.44 161 ALA A CA 1
ATOM 1237 C C . ALA A 1 161 ? 0.614 -2.314 7.819 1.00 98.44 161 ALA A C 1
ATOM 1239 O O . ALA A 1 161 ? 0.964 -3.437 8.173 1.00 98.44 161 ALA A O 1
ATOM 1240 N N . CYS A 1 162 ? 0.036 -1.471 8.677 1.00 98.31 162 CYS A N 1
ATOM 1241 C CA . CYS A 1 162 ? -0.215 -1.815 10.075 1.00 98.31 162 CYS A CA 1
ATOM 1242 C C . CYS A 1 162 ? -1.251 -2.935 10.235 1.00 98.31 162 CYS A C 1
ATOM 1244 O O . CYS A 1 162 ? -1.137 -3.762 11.144 1.00 98.31 162 CYS A O 1
ATOM 1246 N N . LEU A 1 163 ? -2.252 -2.996 9.354 1.00 98.25 163 LEU A N 1
ATOM 1247 C CA . LEU A 1 163 ? -3.191 -4.113 9.307 1.00 98.25 163 LEU A CA 1
ATOM 1248 C C . LEU A 1 163 ? -2.479 -5.412 8.916 1.00 98.25 163 LEU A C 1
ATOM 1250 O O . LEU A 1 163 ? -2.681 -6.419 9.587 1.00 98.25 163 LEU A O 1
ATOM 1254 N N . GLU A 1 164 ? -1.587 -5.399 7.920 1.00 97.25 164 GLU A N 1
ATOM 1255 C CA . GLU A 1 164 ? -0.768 -6.578 7.601 1.00 97.25 164 GLU A CA 1
ATOM 1256 C C . GLU A 1 164 ? 0.123 -7.003 8.778 1.00 97.25 164 GLU A C 1
ATOM 1258 O O . GLU A 1 164 ? 0.131 -8.175 9.151 1.00 97.25 164 GLU A O 1
ATOM 1263 N N . LEU A 1 165 ? 0.829 -6.057 9.405 1.00 96.31 165 LEU A N 1
ATOM 1264 C CA . LEU A 1 165 ? 1.740 -6.330 10.525 1.00 96.31 165 LEU A CA 1
ATOM 1265 C C . LEU A 1 165 ? 1.023 -6.833 11.784 1.00 96.31 165 LEU A C 1
ATOM 1267 O O . LEU A 1 165 ? 1.624 -7.530 12.597 1.00 96.31 165 LEU A O 1
ATOM 1271 N N . SER A 1 166 ? -0.259 -6.504 11.946 1.00 94.88 166 SER A N 1
ATOM 1272 C CA . SER A 1 166 ? -1.099 -6.989 13.048 1.00 94.88 166 SER A CA 1
ATOM 1273 C C . SER A 1 166 ? -1.887 -8.261 12.710 1.00 94.88 166 SER A C 1
ATOM 1275 O O . SER A 1 166 ? -2.711 -8.690 13.513 1.00 94.88 166 SER A O 1
ATOM 1277 N N . GLY A 1 167 ? -1.655 -8.871 11.541 1.00 94.12 167 GLY A N 1
ATOM 1278 C CA . GLY A 1 167 ? -2.334 -10.100 11.113 1.00 94.12 167 GLY A CA 1
ATOM 1279 C C . GLY A 1 167 ? -3.746 -9.892 10.550 1.00 94.12 167 GLY A C 1
ATOM 1280 O O . GLY A 1 167 ? -4.445 -10.858 10.260 1.00 94.12 167 GLY A O 1
ATOM 1281 N N . ASN A 1 168 ? -4.165 -8.646 10.333 1.00 96.75 168 ASN A N 1
ATOM 1282 C CA . ASN A 1 168 ? -5.465 -8.270 9.774 1.00 96.75 168 ASN A CA 1
ATOM 1283 C C . ASN A 1 168 ? -5.422 -8.157 8.236 1.00 96.75 168 ASN A C 1
ATOM 1285 O O . ASN A 1 168 ? -6.008 -7.248 7.645 1.00 96.75 168 ASN A O 1
ATOM 1289 N N . THR A 1 169 ? -4.737 -9.088 7.561 1.00 96.69 169 THR A N 1
ATOM 1290 C CA . THR A 1 169 ? -4.513 -9.051 6.103 1.00 96.69 169 THR A CA 1
ATOM 1291 C C . THR A 1 169 ? -5.812 -9.067 5.300 1.00 96.69 169 THR A C 1
ATOM 1293 O O . THR A 1 169 ? -5.904 -8.393 4.281 1.00 96.69 169 THR A O 1
ATOM 1296 N N . VAL A 1 170 ? -6.840 -9.793 5.755 1.00 96.94 170 VAL A N 1
ATOM 1297 C CA . VAL A 1 170 ? -8.142 -9.834 5.064 1.00 96.94 170 VAL A CA 1
ATOM 1298 C C . VAL A 1 170 ? -8.807 -8.458 5.073 1.00 96.94 170 VAL A C 1
ATOM 1300 O O . VAL A 1 170 ? -9.336 -8.040 4.046 1.00 96.94 170 VAL A O 1
ATOM 1303 N N . ILE A 1 171 ? -8.733 -7.735 6.195 1.00 97.94 171 ILE A N 1
ATOM 1304 C CA . ILE A 1 171 ? -9.242 -6.363 6.290 1.00 97.94 171 ILE A CA 1
ATOM 1305 C C . ILE A 1 171 ? -8.437 -5.460 5.354 1.00 97.94 171 ILE A C 1
ATOM 1307 O O . ILE A 1 171 ? -9.026 -4.815 4.494 1.00 97.94 171 ILE A O 1
ATOM 1311 N N . ALA A 1 172 ? -7.102 -5.493 5.437 1.00 98.50 172 ALA A N 1
ATOM 1312 C CA . ALA A 1 172 ? -6.230 -4.716 4.552 1.00 98.50 172 ALA A CA 1
ATOM 1313 C C . ALA A 1 172 ? -6.546 -4.961 3.063 1.00 98.50 172 ALA A C 1
ATOM 1315 O O . ALA A 1 172 ? -6.619 -4.027 2.268 1.00 98.50 172 ALA A O 1
ATOM 1316 N N . ALA A 1 173 ? -6.798 -6.217 2.690 1.00 98.25 173 ALA A N 1
ATOM 1317 C CA . ALA A 1 173 ? -7.169 -6.605 1.338 1.00 98.25 173 ALA A CA 1
ATOM 1318 C C . ALA A 1 173 ? -8.506 -5.997 0.892 1.00 98.25 173 ALA A C 1
ATOM 1320 O O . ALA A 1 173 ? -8.595 -5.508 -0.235 1.00 98.25 173 ALA A O 1
ATOM 1321 N N . GLN A 1 174 ? -9.530 -5.979 1.754 1.00 97.94 174 GLN A N 1
ATOM 1322 C CA . GLN A 1 174 ? -10.802 -5.325 1.428 1.00 97.94 174 GLN A CA 1
ATOM 1323 C C . GLN A 1 174 ? -10.644 -3.810 1.300 1.00 97.94 174 GLN A C 1
ATOM 1325 O O . GLN A 1 174 ? -11.091 -3.244 0.307 1.00 97.94 174 GLN A O 1
ATOM 1330 N N . GLU A 1 175 ? -9.964 -3.164 2.245 1.00 98.31 175 GLU A N 1
ATOM 1331 C CA . GLU A 1 175 ? -9.781 -1.708 2.225 1.00 98.31 175 GLU A CA 1
ATOM 1332 C C . GLU A 1 175 ? -8.943 -1.254 1.024 1.00 98.31 175 GLU A C 1
ATOM 1334 O O . GLU A 1 175 ? -9.257 -0.247 0.398 1.00 98.31 175 GLU A O 1
ATOM 1339 N N . SER A 1 176 ? -7.936 -2.036 0.613 1.00 98.19 176 SER A N 1
ATOM 1340 C CA . SER A 1 176 ? -7.101 -1.731 -0.560 1.00 98.19 176 SER A CA 1
ATOM 1341 C C . SER A 1 176 ? -7.877 -1.629 -1.880 1.00 98.19 176 SER A C 1
ATOM 1343 O O . SER A 1 176 ? -7.385 -1.032 -2.842 1.00 98.19 176 SER A O 1
ATOM 1345 N N . LYS A 1 177 ? -9.097 -2.182 -1.947 1.00 97.06 177 LYS A N 1
ATOM 1346 C CA . LYS A 1 177 ? -9.977 -2.062 -3.118 1.00 97.06 177 LYS A CA 1
ATOM 1347 C C . LYS A 1 177 ? -10.507 -0.646 -3.308 1.00 97.06 177 LYS A C 1
ATOM 1349 O O . LYS A 1 177 ? -10.880 -0.316 -4.426 1.00 97.06 177 LYS A O 1
ATOM 1354 N N . ALA A 1 178 ? -10.488 0.189 -2.266 1.00 97.44 178 ALA A N 1
ATOM 1355 C CA . ALA A 1 178 ? -10.848 1.599 -2.374 1.00 97.44 178 ALA A CA 1
ATOM 1356 C C . ALA A 1 178 ? -9.909 2.369 -3.316 1.00 97.44 178 ALA A C 1
ATOM 1358 O O . ALA A 1 178 ? -10.309 3.395 -3.838 1.00 97.44 178 ALA A O 1
ATOM 1359 N N . LEU A 1 179 ? -8.692 1.867 -3.582 1.00 97.12 179 LEU A N 1
ATOM 1360 C CA . LEU A 1 179 ? -7.784 2.414 -4.605 1.00 97.12 179 LEU A CA 1
ATOM 1361 C C . LEU A 1 179 ? -8.194 2.069 -6.043 1.00 97.12 179 LEU A C 1
ATOM 1363 O O . LEU A 1 179 ? -7.502 2.465 -6.975 1.00 97.12 179 LEU A O 1
ATOM 1367 N N . GLU A 1 180 ? -9.252 1.278 -6.221 1.00 95.38 180 GLU A N 1
ATOM 1368 C CA . GLU A 1 180 ? -9.760 0.856 -7.523 1.00 95.38 180 GLU A CA 1
ATOM 1369 C C . GLU A 1 180 ? -8.632 0.347 -8.443 1.00 95.38 180 GLU A C 1
ATOM 1371 O O . GLU A 1 180 ? -7.931 -0.616 -8.104 1.00 95.38 180 GLU A O 1
ATOM 1376 N N . ASP A 1 181 ? -8.459 0.980 -9.603 1.00 94.44 181 ASP A N 1
ATOM 1377 C CA . ASP A 1 181 ? -7.413 0.686 -10.571 1.00 94.44 181 ASP A CA 1
ATOM 1378 C C . ASP A 1 181 ? -6.304 1.748 -10.545 1.00 94.44 181 ASP A C 1
ATOM 1380 O O . ASP A 1 181 ? -6.433 2.826 -11.128 1.00 94.44 181 ASP A O 1
ATOM 1384 N N . LEU A 1 182 ? -5.167 1.403 -9.932 1.00 94.50 182 LEU A N 1
ATOM 1385 C CA . LEU A 1 182 ? -3.972 2.254 -9.897 1.00 94.50 182 LEU A CA 1
ATOM 1386 C C . LEU A 1 182 ? -3.327 2.480 -11.276 1.00 94.50 182 LEU A C 1
ATOM 1388 O O . LEU A 1 182 ? -2.499 3.372 -11.410 1.00 94.50 182 LEU A O 1
ATOM 1392 N N . SER A 1 183 ? -3.681 1.704 -12.305 1.00 91.81 183 SER A N 1
ATOM 1393 C CA . SER A 1 183 ? -3.226 1.955 -13.680 1.00 91.81 183 SER A CA 1
ATOM 1394 C C . SER A 1 183 ? -4.061 3.014 -14.414 1.00 91.81 183 SER A C 1
ATOM 1396 O O . SER A 1 183 ? -3.675 3.467 -15.493 1.00 91.81 183 SER A O 1
ATOM 1398 N N . SER A 1 184 ? -5.174 3.457 -13.817 1.00 93.62 184 SER A N 1
ATOM 1399 C CA . SER A 1 184 ? -6.036 4.505 -14.364 1.00 93.62 184 SER A CA 1
ATOM 1400 C C . SER A 1 184 ? -5.290 5.826 -14.549 1.00 93.62 184 SER A C 1
ATOM 1402 O O . SER A 1 184 ? -4.517 6.252 -13.688 1.00 93.62 184 SER A O 1
ATOM 1404 N N . THR A 1 185 ? -5.614 6.549 -15.627 1.00 91.56 185 THR A N 1
ATOM 1405 C CA . THR A 1 185 ? -5.109 7.906 -15.914 1.00 91.56 185 THR A CA 1
ATOM 1406 C C . THR A 1 185 ? -5.397 8.903 -14.790 1.00 91.56 185 THR A C 1
ATOM 1408 O O . THR A 1 185 ? -4.721 9.927 -14.683 1.00 91.56 185 THR A O 1
ATOM 1411 N N . PHE A 1 186 ? -6.351 8.595 -13.903 1.00 92.31 186 PHE A N 1
ATOM 1412 C CA . PHE A 1 186 ? -6.581 9.341 -12.672 1.00 92.31 186 PHE A CA 1
ATOM 1413 C C . PHE A 1 186 ? -5.296 9.517 -11.848 1.00 92.31 186 PHE A C 1
ATOM 1415 O O . PHE A 1 186 ? -5.016 10.633 -11.410 1.00 92.31 186 PHE A O 1
ATOM 1422 N N . TYR A 1 187 ? -4.487 8.462 -11.706 1.00 93.25 187 TYR A N 1
ATOM 1423 C CA . TYR A 1 187 ? -3.280 8.469 -10.878 1.00 93.25 187 TYR A CA 1
ATOM 1424 C C . TYR A 1 187 ? -2.046 9.049 -11.569 1.00 93.25 187 TYR A C 1
ATOM 1426 O O . TYR A 1 187 ? -0.967 9.063 -10.977 1.00 93.25 187 TYR A O 1
ATOM 1434 N N . TYR A 1 188 ? -2.187 9.549 -12.793 1.00 90.81 188 TYR A N 1
ATOM 1435 C CA . TYR A 1 188 ? -1.093 10.131 -13.551 1.00 90.81 188 TYR A CA 1
ATOM 1436 C C . TYR A 1 188 ? -1.270 11.644 -13.696 1.00 90.81 188 TYR A C 1
ATOM 1438 O O . TYR A 1 188 ? -2.382 12.156 -13.879 1.00 90.81 188 TYR A O 1
ATOM 1446 N N . VAL A 1 189 ? -0.151 12.356 -13.588 1.00 87.81 189 VAL A N 1
ATOM 1447 C CA . VAL A 1 189 ? -0.049 13.800 -13.806 1.00 87.81 189 VAL A CA 1
ATOM 1448 C C . VAL A 1 189 ? 1.115 14.099 -14.735 1.00 87.81 189 VAL A C 1
ATOM 1450 O O . VAL A 1 189 ? 2.182 13.488 -14.628 1.00 87.81 189 VAL A O 1
ATOM 1453 N N . ASP A 1 190 ? 0.920 15.050 -15.639 1.00 81.69 190 ASP A N 1
ATOM 1454 C CA . ASP A 1 190 ? 2.004 15.512 -16.494 1.00 81.69 190 ASP A CA 1
ATOM 1455 C C . ASP A 1 190 ? 2.991 16.330 -15.653 1.00 81.69 190 ASP A C 1
ATOM 1457 O O . ASP A 1 190 ? 2.571 17.152 -14.830 1.00 81.69 190 ASP A O 1
ATOM 1461 N N . PRO A 1 191 ? 4.309 16.115 -15.797 1.00 70.88 191 PRO A N 1
ATOM 1462 C CA . PRO A 1 191 ? 5.269 16.904 -15.045 1.00 70.88 191 PRO A CA 1
ATOM 1463 C C . PRO A 1 191 ? 5.216 18.353 -15.549 1.00 70.88 191 PRO A C 1
ATOM 1465 O O . PRO A 1 191 ? 5.033 18.565 -16.754 1.00 70.88 191 PRO A O 1
ATOM 1468 N N . PRO A 1 192 ? 5.406 19.357 -14.672 1.00 63.00 192 PRO A N 1
ATOM 1469 C CA . PRO A 1 192 ? 5.355 20.754 -15.080 1.00 63.00 192 PRO A CA 1
ATOM 1470 C C . PRO A 1 192 ? 6.361 20.983 -16.210 1.00 63.00 192 PRO A C 1
ATOM 1472 O O . PRO A 1 192 ? 7.557 20.713 -16.059 1.00 63.00 192 PRO A O 1
ATOM 1475 N N . THR A 1 193 ? 5.873 21.442 -17.365 1.00 58.47 193 THR A N 1
ATOM 1476 C CA . THR A 1 193 ? 6.722 21.841 -18.487 1.00 58.47 193 THR A CA 1
ATOM 1477 C C . THR A 1 193 ? 7.585 22.998 -18.010 1.00 58.47 193 THR A C 1
ATOM 1479 O O . THR A 1 193 ? 7.088 24.114 -17.841 1.00 58.47 193 THR A O 1
ATOM 1482 N N . LYS A 1 194 ? 8.868 22.742 -17.739 1.00 54.62 194 LYS A N 1
ATOM 1483 C CA . LYS A 1 194 ? 9.825 23.821 -17.489 1.00 54.62 194 LYS A CA 1
ATOM 1484 C C . LYS A 1 194 ? 9.806 24.719 -18.724 1.00 54.62 194 LYS A C 1
ATOM 1486 O O . LYS A 1 194 ? 9.972 24.228 -19.838 1.00 54.62 194 LYS A O 1
ATOM 1491 N N . ALA A 1 195 ? 9.511 26.001 -18.525 1.00 45.50 195 ALA A N 1
ATOM 1492 C CA . ALA A 1 195 ? 9.452 26.970 -19.605 1.00 45.50 195 ALA A CA 1
ATOM 1493 C C . ALA A 1 195 ? 10.775 26.953 -20.387 1.00 45.50 195 ALA A C 1
ATOM 1495 O O . ALA A 1 195 ? 11.840 27.107 -19.800 1.00 45.50 195 ALA A O 1
ATOM 1496 N N . ALA A 1 196 ? 10.644 26.696 -21.688 1.00 50.06 196 ALA A N 1
ATOM 1497 C CA . ALA A 1 196 ? 11.596 26.864 -22.778 1.00 50.06 196 ALA A CA 1
ATOM 1498 C C . ALA A 1 196 ? 13.004 27.381 -22.416 1.00 50.06 196 ALA A C 1
ATOM 1500 O O . ALA A 1 196 ? 13.229 28.585 -22.386 1.00 50.06 196 ALA A O 1
ATOM 1501 N N . ASP A 1 197 ? 13.965 26.460 -22.341 1.00 41.91 197 ASP A N 1
ATOM 1502 C CA . ASP A 1 197 ? 15.283 26.680 -22.936 1.00 41.91 197 ASP A CA 1
ATOM 1503 C C . ASP A 1 197 ? 15.428 25.641 -24.047 1.00 41.91 197 ASP A C 1
ATOM 1505 O O . ASP A 1 197 ? 15.430 24.433 -23.809 1.00 41.91 197 ASP A O 1
ATOM 1509 N N . GLY A 1 198 ? 15.400 26.119 -25.290 1.00 47.91 198 GLY A N 1
ATOM 1510 C CA . GLY A 1 198 ? 15.267 25.286 -26.476 1.00 47.91 198 GLY A CA 1
ATOM 1511 C C . GLY A 1 198 ? 16.461 24.365 -26.670 1.00 47.91 198 GLY A C 1
ATOM 1512 O O . GLY A 1 198 ? 17.431 24.775 -27.283 1.00 47.91 198 GLY A O 1
ATOM 1513 N N . HIS A 1 199 ? 16.366 23.123 -26.199 1.00 42.03 199 HIS A N 1
ATOM 1514 C CA . HIS A 1 199 ? 17.048 21.960 -26.762 1.00 42.03 199 HIS A CA 1
ATOM 1515 C C . HIS A 1 199 ? 16.418 20.669 -26.205 1.00 42.03 199 HIS A C 1
ATOM 1517 O O . HIS A 1 199 ? 16.464 20.410 -25.009 1.00 42.03 199 HIS A O 1
ATOM 1523 N N . HIS A 1 200 ? 15.879 19.855 -27.121 1.00 43.00 200 HIS A N 1
ATOM 1524 C CA . HIS A 1 200 ? 15.298 18.516 -26.936 1.00 43.00 200 HIS A CA 1
ATOM 1525 C C . HIS A 1 200 ? 13.963 18.438 -26.167 1.00 43.00 200 HIS A C 1
ATOM 1527 O O . HIS A 1 200 ? 13.925 18.233 -24.958 1.00 43.00 200 HIS A O 1
ATOM 1533 N N . ASP A 1 201 ? 12.863 18.485 -26.934 1.00 43.69 201 ASP A N 1
ATOM 1534 C CA . ASP A 1 201 ? 11.550 17.929 -26.571 1.00 43.69 201 ASP A CA 1
ATOM 1535 C C . ASP A 1 201 ? 11.699 16.426 -26.281 1.00 43.69 201 ASP A C 1
ATOM 1537 O O . ASP A 1 201 ? 11.513 15.567 -27.148 1.00 43.69 201 ASP A O 1
ATOM 1541 N N . HIS A 1 202 ? 12.085 16.080 -25.057 1.00 51.16 202 HIS A N 1
ATOM 1542 C CA . HIS A 1 202 ? 11.833 14.742 -24.552 1.00 51.16 202 HIS A CA 1
ATOM 1543 C C . HIS A 1 202 ? 10.379 14.691 -24.078 1.00 51.16 202 HIS A C 1
ATOM 1545 O O . HIS A 1 202 ? 9.978 15.552 -23.291 1.00 51.16 202 HIS A O 1
ATOM 1551 N N . PRO A 1 203 ? 9.574 13.714 -24.542 1.00 54.84 203 PRO A N 1
ATOM 1552 C CA . PRO A 1 203 ? 8.214 13.553 -24.055 1.00 54.84 203 PRO A CA 1
ATOM 1553 C C . PRO A 1 203 ? 8.281 13.364 -22.542 1.00 54.84 203 PRO A C 1
ATOM 1555 O O . PRO A 1 203 ? 8.890 12.417 -22.041 1.00 54.84 203 PRO A O 1
ATOM 1558 N N . ASN A 1 204 ? 7.719 14.323 -21.815 1.00 65.06 204 ASN A N 1
ATOM 1559 C CA . 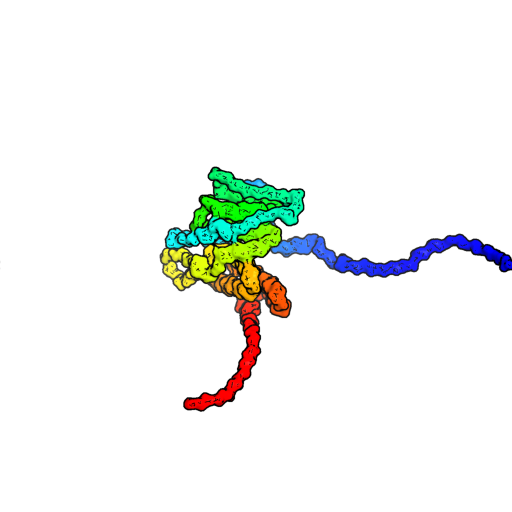ASN A 1 204 ? 7.724 14.322 -20.366 1.00 65.06 204 ASN A CA 1
ATOM 1560 C C . ASN A 1 204 ? 6.820 13.164 -19.923 1.00 65.06 204 ASN A C 1
ATOM 1562 O O . ASN A 1 204 ? 5.607 13.223 -20.114 1.00 65.06 204 ASN A O 1
ATOM 1566 N N . ASN A 1 205 ? 7.402 12.070 -19.423 1.00 73.75 205 ASN A N 1
ATOM 1567 C CA . ASN A 1 205 ? 6.608 10.907 -19.037 1.00 73.75 205 ASN A CA 1
ATOM 1568 C C . ASN A 1 205 ? 5.664 11.287 -17.885 1.00 73.75 205 ASN A C 1
ATOM 1570 O O . ASN A 1 205 ? 6.123 11.882 -16.901 1.00 73.75 205 ASN A O 1
ATOM 1574 N N . PRO A 1 206 ? 4.374 10.921 -17.966 1.00 84.12 206 PRO A N 1
ATOM 1575 C CA . PRO A 1 206 ? 3.429 11.192 -16.897 1.00 84.12 206 PRO A CA 1
ATOM 1576 C C . PRO A 1 206 ? 3.882 10.497 -15.609 1.00 84.12 206 PRO A C 1
ATOM 1578 O O . PRO A 1 206 ? 4.280 9.329 -15.613 1.00 84.12 206 PRO A O 1
ATOM 1581 N N . ARG A 1 207 ? 3.831 11.225 -14.493 1.00 86.19 207 ARG A N 1
ATOM 1582 C CA . ARG A 1 207 ? 4.254 10.745 -13.174 1.00 86.19 207 ARG A CA 1
ATOM 1583 C C . ARG A 1 207 ? 3.067 10.213 -12.392 1.00 86.19 207 ARG A C 1
ATOM 1585 O O . ARG A 1 207 ? 2.001 10.821 -12.374 1.00 86.19 207 ARG A O 1
ATOM 1592 N N . HIS A 1 208 ? 3.279 9.094 -11.712 1.00 92.06 208 HIS A N 1
ATOM 1593 C CA . HIS A 1 208 ? 2.277 8.505 -10.836 1.00 92.06 208 HIS A CA 1
ATOM 1594 C C . HIS A 1 208 ? 2.210 9.269 -9.503 1.00 92.06 208 HIS A C 1
ATOM 1596 O O . HIS A 1 208 ? 3.244 9.500 -8.878 1.00 92.06 208 HIS A O 1
ATOM 1602 N N . ILE A 1 209 ? 1.011 9.636 -9.045 1.00 92.62 209 ILE A N 1
ATOM 1603 C CA . ILE A 1 209 ? 0.823 10.401 -7.797 1.00 92.62 209 ILE A CA 1
ATOM 1604 C C . ILE A 1 209 ? 0.879 9.528 -6.542 1.00 92.62 209 ILE A C 1
ATOM 1606 O O . ILE A 1 209 ? 1.270 10.004 -5.480 1.00 92.62 209 ILE A O 1
ATOM 1610 N N . ALA A 1 210 ? 0.482 8.253 -6.637 1.00 94.31 210 ALA A N 1
ATOM 1611 C CA . ALA A 1 210 ? 0.566 7.354 -5.490 1.00 94.31 210 ALA A CA 1
ATOM 1612 C C . ALA A 1 210 ? 2.029 6.945 -5.229 1.00 94.31 210 ALA A C 1
ATOM 1614 O O . ALA A 1 210 ? 2.701 6.530 -6.181 1.00 94.31 210 ALA A O 1
ATOM 1615 N N . PRO A 1 211 ? 2.502 6.989 -3.969 1.00 94.94 211 PRO A N 1
ATOM 1616 C CA . PRO A 1 211 ? 3.852 6.580 -3.591 1.00 94.94 211 PRO A CA 1
ATOM 1617 C C . PRO A 1 211 ? 4.173 5.142 -4.006 1.00 94.94 211 PRO A C 1
ATOM 1619 O O . PRO A 1 211 ? 3.324 4.253 -3.895 1.00 94.94 211 PRO A O 1
ATOM 1622 N N . TRP A 1 212 ? 5.421 4.876 -4.401 1.00 96.31 212 TRP A N 1
ATOM 1623 C CA . TRP A 1 212 ? 5.870 3.531 -4.769 1.00 96.31 212 TRP A CA 1
ATOM 1624 C C . TRP A 1 212 ? 5.533 2.450 -3.726 1.00 96.31 212 TRP A C 1
ATOM 1626 O O . TRP A 1 212 ? 4.976 1.420 -4.119 1.00 96.31 212 TRP A O 1
ATOM 1636 N N . PRO A 1 213 ? 5.772 2.654 -2.409 1.00 96.88 213 PRO A N 1
ATOM 16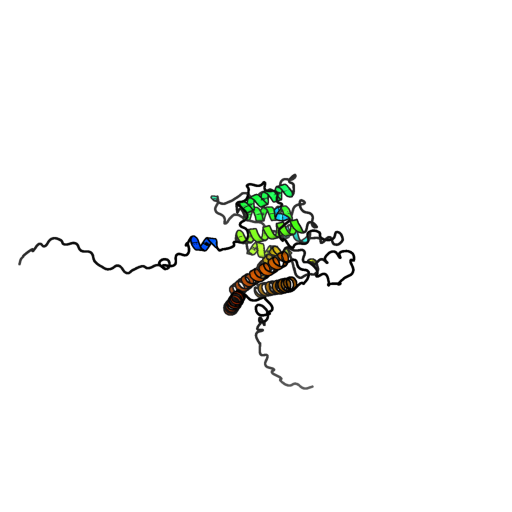37 C CA . PRO A 1 213 ? 5.428 1.649 -1.402 1.00 96.88 213 PRO A CA 1
ATOM 1638 C C . PRO A 1 213 ? 3.935 1.300 -1.387 1.00 96.88 213 PRO A C 1
ATOM 1640 O O . PRO A 1 213 ? 3.580 0.130 -1.240 1.00 96.88 213 PRO A O 1
ATOM 1643 N N . LEU A 1 214 ? 3.061 2.291 -1.609 1.00 97.88 214 LEU A N 1
ATOM 1644 C CA . LEU A 1 214 ? 1.616 2.082 -1.666 1.00 97.88 214 LEU A CA 1
ATOM 1645 C C . LEU A 1 214 ? 1.215 1.261 -2.891 1.00 97.88 214 LEU A C 1
ATOM 1647 O O . LEU A 1 214 ? 0.421 0.336 -2.761 1.00 97.88 214 LEU A O 1
ATOM 1651 N N . ARG A 1 215 ? 1.792 1.551 -4.062 1.00 97.75 215 ARG A N 1
ATOM 1652 C CA . ARG A 1 215 ? 1.500 0.813 -5.304 1.00 97.75 215 ARG A CA 1
ATOM 1653 C C . ARG A 1 215 ? 1.853 -0.667 -5.167 1.00 97.75 215 ARG A C 1
ATOM 1655 O O . ARG A 1 215 ? 1.056 -1.535 -5.512 1.00 97.75 215 ARG A O 1
ATOM 1662 N N . ILE A 1 216 ? 3.022 -0.952 -4.599 1.00 97.44 216 ILE A N 1
ATOM 1663 C CA . ILE A 1 216 ? 3.497 -2.316 -4.347 1.00 97.44 216 ILE A CA 1
ATOM 1664 C C . ILE A 1 216 ? 2.583 -3.052 -3.365 1.00 97.44 216 ILE A C 1
ATOM 1666 O O . ILE A 1 216 ? 2.184 -4.191 -3.618 1.00 97.44 216 ILE A O 1
ATOM 1670 N N . LEU A 1 217 ? 2.251 -2.402 -2.247 1.00 98.00 217 LEU A N 1
ATOM 1671 C CA . LEU A 1 217 ? 1.385 -2.969 -1.221 1.00 98.00 217 LEU A CA 1
ATOM 1672 C C . LEU A 1 217 ? -0.023 -3.246 -1.768 1.00 98.00 217 LEU A C 1
ATOM 1674 O O . LEU A 1 217 ? -0.568 -4.330 -1.562 1.00 98.00 217 LEU A O 1
ATOM 1678 N N . ALA A 1 218 ? -0.581 -2.303 -2.527 1.00 97.94 218 ALA A N 1
ATOM 1679 C CA . ALA A 1 218 ? -1.898 -2.423 -3.134 1.00 97.94 218 ALA A CA 1
ATOM 1680 C C . ALA A 1 218 ? -1.985 -3.600 -4.113 1.00 97.94 218 ALA A C 1
ATOM 1682 O O . ALA A 1 218 ? -2.962 -4.338 -4.064 1.00 97.94 218 ALA A O 1
ATOM 1683 N N . ILE A 1 219 ? -0.966 -3.840 -4.948 1.00 97.31 219 ILE A N 1
ATOM 1684 C CA . ILE A 1 219 ? -0.956 -4.986 -5.877 1.00 97.31 219 ILE A CA 1
ATOM 1685 C C . ILE A 1 219 ? -1.129 -6.311 -5.127 1.00 97.31 219 ILE A C 1
ATOM 1687 O O . ILE A 1 219 ? -1.937 -7.150 -5.531 1.00 97.31 219 ILE A O 1
ATOM 1691 N N . ARG A 1 220 ? -0.398 -6.492 -4.019 1.00 96.50 220 ARG A N 1
ATOM 1692 C CA . ARG A 1 220 ? -0.505 -7.695 -3.183 1.00 96.50 220 ARG A CA 1
ATOM 1693 C C . ARG A 1 220 ? -1.862 -7.778 -2.487 1.00 96.50 220 ARG A C 1
ATOM 1695 O O . ARG A 1 220 ? -2.511 -8.816 -2.506 1.00 96.50 220 ARG A O 1
ATOM 1702 N N . LEU A 1 221 ? -2.302 -6.698 -1.854 1.00 97.81 221 LEU A N 1
ATOM 1703 C CA . LEU A 1 221 ? -3.546 -6.707 -1.087 1.00 97.81 221 LEU A CA 1
ATOM 1704 C C . LEU A 1 221 ? -4.776 -6.883 -1.982 1.00 97.81 221 LEU A C 1
ATOM 1706 O O . LEU A 1 221 ? -5.682 -7.638 -1.634 1.00 97.81 221 LEU A O 1
ATOM 1710 N N . GLN A 1 222 ? -4.789 -6.274 -3.165 1.00 96.88 222 GLN A N 1
ATOM 1711 C CA . GLN A 1 222 ? -5.863 -6.458 -4.133 1.00 96.88 222 GLN A CA 1
ATOM 1712 C C . GLN A 1 222 ? -5.859 -7.874 -4.717 1.00 96.88 222 GLN A C 1
ATOM 1714 O O . GLN A 1 222 ? -6.935 -8.448 -4.873 1.00 96.88 222 GLN A O 1
ATOM 1719 N N . SER A 1 223 ? -4.696 -8.480 -4.997 1.00 95.69 223 SER A N 1
ATOM 1720 C CA . SER A 1 223 ? -4.650 -9.876 -5.463 1.00 95.69 223 SER A CA 1
ATOM 1721 C C . SER A 1 223 ? -5.260 -10.833 -4.432 1.00 95.69 223 SER A C 1
ATOM 1723 O O . SER A 1 223 ? -6.068 -11.687 -4.797 1.00 95.69 223 SER A O 1
ATOM 1725 N N . ILE A 1 224 ? -4.980 -10.620 -3.141 1.00 95.56 224 ILE A N 1
ATOM 1726 C CA . ILE A 1 224 ? -5.620 -11.337 -2.028 1.00 95.56 224 ILE A CA 1
ATOM 1727 C C . ILE A 1 224 ? -7.124 -11.031 -1.982 1.00 95.56 224 ILE A C 1
ATOM 1729 O O . ILE A 1 224 ? -7.944 -11.944 -1.912 1.00 95.56 224 ILE A O 1
ATOM 1733 N N . GLY A 1 225 ? -7.505 -9.755 -2.057 1.00 94.50 225 GLY A N 1
ATOM 1734 C CA . GLY A 1 225 ? -8.892 -9.305 -1.929 1.00 94.50 225 GLY A CA 1
ATOM 1735 C C . GLY A 1 225 ? -9.811 -9.780 -3.057 1.00 94.50 225 GLY A C 1
ATOM 1736 O O . GLY A 1 225 ? -11.010 -9.958 -2.825 1.00 94.50 225 GLY A O 1
ATOM 1737 N N . PHE A 1 226 ? -9.271 -9.980 -4.261 1.00 93.38 226 PHE A N 1
ATOM 1738 C CA . PHE A 1 226 ? -9.972 -10.570 -5.406 1.00 93.38 226 PHE A CA 1
ATOM 1739 C C . PHE A 1 226 ? -9.794 -12.092 -5.505 1.00 93.38 226 PHE A C 1
ATOM 1741 O O . PHE A 1 226 ? -10.485 -12.724 -6.299 1.00 93.38 226 PHE A O 1
ATOM 1748 N N . GLY A 1 227 ? -8.896 -12.685 -4.711 1.00 93.00 227 GLY A N 1
ATOM 1749 C CA . GLY A 1 227 ? -8.570 -14.109 -4.784 1.00 93.00 227 GLY A CA 1
ATOM 1750 C C . GLY A 1 227 ? -7.869 -14.510 -6.087 1.00 93.00 227 GLY A C 1
ATOM 1751 O O . GLY A 1 227 ? -7.977 -15.659 -6.507 1.00 93.00 227 GLY A O 1
ATOM 1752 N N . ASP A 1 228 ? -7.169 -13.576 -6.735 1.00 93.00 228 ASP A N 1
ATOM 1753 C CA . ASP A 1 228 ? -6.486 -13.790 -8.012 1.00 93.00 228 ASP A CA 1
ATOM 1754 C C . ASP A 1 228 ? -4.997 -13.438 -7.904 1.00 93.00 228 ASP A C 1
ATOM 1756 O O . ASP A 1 228 ? -4.576 -12.292 -8.085 1.00 93.00 228 ASP A O 1
ATOM 1760 N N . SER A 1 229 ? -4.171 -14.453 -7.646 1.00 91.75 229 SER A N 1
ATOM 1761 C CA . SER A 1 229 ? -2.714 -14.313 -7.558 1.00 91.75 229 SER A CA 1
ATOM 1762 C C . SER A 1 229 ? -2.063 -13.925 -8.890 1.00 91.75 229 SER A C 1
ATOM 1764 O O . SER A 1 229 ? -1.016 -13.272 -8.891 1.00 91.75 229 SER A O 1
ATOM 1766 N N . ARG A 1 230 ? -2.690 -14.240 -10.035 1.00 93.00 230 ARG A N 1
ATOM 1767 C CA . ARG A 1 230 ? -2.166 -13.868 -11.359 1.00 93.00 230 ARG A CA 1
ATOM 1768 C C . ARG A 1 230 ? -2.224 -12.365 -11.566 1.00 93.00 230 ARG A C 1
ATOM 1770 O O . ARG A 1 230 ? -1.280 -11.805 -12.117 1.00 93.00 230 ARG A O 1
ATOM 1777 N N . ARG A 1 231 ? -3.279 -11.710 -11.072 1.00 92.25 231 ARG A N 1
ATOM 1778 C CA . ARG A 1 231 ? -3.379 -10.244 -11.053 1.00 92.25 231 ARG A CA 1
ATOM 1779 C C . ARG A 1 231 ? -2.247 -9.613 -10.238 1.00 92.25 231 ARG A C 1
ATOM 1781 O O . ARG A 1 231 ? -1.685 -8.608 -10.663 1.00 92.25 231 ARG A O 1
ATOM 1788 N N . GLY A 1 232 ? -1.867 -10.234 -9.119 1.00 93.56 232 GLY A N 1
ATOM 1789 C CA . GLY A 1 232 ? -0.718 -9.806 -8.314 1.00 93.56 232 GLY A CA 1
ATOM 1790 C C . GLY A 1 232 ? 0.597 -9.871 -9.095 1.00 93.56 232 GLY A C 1
ATOM 1791 O O . GLY A 1 232 ? 1.337 -8.894 -9.151 1.00 93.56 232 GLY A O 1
ATOM 1792 N N . ILE A 1 233 ? 0.857 -11.000 -9.761 1.00 94.94 233 ILE A N 1
ATOM 1793 C CA . ILE A 1 233 ? 2.047 -11.170 -10.606 1.00 94.94 233 ILE A CA 1
ATOM 1794 C C . ILE A 1 233 ? 2.035 -10.154 -11.755 1.00 94.94 233 ILE A C 1
ATOM 1796 O O . ILE A 1 233 ? 3.012 -9.434 -11.927 1.00 94.94 233 ILE A O 1
ATOM 1800 N N . GLY A 1 234 ? 0.931 -10.039 -12.499 1.00 94.38 234 GLY A N 1
ATOM 1801 C CA . GLY A 1 234 ? 0.800 -9.082 -13.602 1.00 94.38 234 GLY A CA 1
ATOM 1802 C C . GLY A 1 234 ? 1.102 -7.643 -13.177 1.00 94.38 234 GLY A C 1
ATOM 1803 O O . GLY A 1 234 ? 1.911 -6.976 -13.815 1.00 94.38 234 GLY A O 1
ATOM 1804 N N . GLY A 1 235 ? 0.552 -7.196 -12.042 1.00 95.19 235 GLY A N 1
ATOM 1805 C CA . GLY A 1 235 ? 0.832 -5.864 -11.500 1.00 95.19 235 GLY A CA 1
ATOM 1806 C C . GLY A 1 235 ? 2.312 -5.635 -11.164 1.00 95.19 235 GLY A C 1
ATOM 1807 O O . GLY A 1 235 ? 2.852 -4.567 -11.451 1.00 95.19 235 GLY A O 1
ATOM 1808 N N . LEU A 1 236 ? 3.002 -6.638 -10.605 1.00 96.31 236 LEU A N 1
ATOM 1809 C CA . LEU A 1 236 ? 4.444 -6.549 -10.330 1.00 96.31 236 LEU A CA 1
ATOM 1810 C C . LEU A 1 236 ? 5.275 -6.456 -11.619 1.00 96.31 236 LEU A C 1
ATOM 1812 O O . LEU A 1 236 ? 6.270 -5.731 -11.652 1.00 96.31 236 LEU A O 1
ATOM 1816 N N . TYR A 1 237 ? 4.865 -7.156 -12.682 1.00 94.31 237 TYR A N 1
ATOM 1817 C CA . TYR A 1 237 ? 5.511 -7.068 -13.995 1.00 94.31 237 TYR A CA 1
ATOM 1818 C C . TYR A 1 237 ? 5.348 -5.673 -14.612 1.00 94.31 237 TYR A C 1
ATOM 1820 O O . TYR A 1 237 ? 6.336 -5.119 -15.092 1.00 94.31 237 TYR A O 1
ATOM 1828 N N . GLU A 1 238 ? 4.156 -5.074 -14.543 1.00 94.19 238 GLU A N 1
ATOM 1829 C CA . GLU A 1 238 ? 3.917 -3.712 -15.045 1.00 94.19 238 GLU A CA 1
ATOM 1830 C C . GLU A 1 238 ? 4.789 -2.672 -14.325 1.00 94.19 238 GLU A C 1
ATOM 1832 O O . GLU A 1 238 ? 5.460 -1.861 -14.971 1.00 94.19 238 GLU A O 1
ATOM 1837 N N . LEU A 1 239 ? 4.891 -2.752 -12.991 1.00 95.50 239 LEU A N 1
ATOM 1838 C CA . LEU A 1 239 ? 5.821 -1.907 -12.232 1.00 95.50 239 LEU A CA 1
ATOM 1839 C C . LEU A 1 239 ? 7.290 -2.189 -12.579 1.00 95.50 239 LEU A C 1
ATOM 1841 O O . LEU A 1 239 ? 8.117 -1.276 -12.587 1.00 95.50 239 LEU A O 1
ATOM 1845 N N . GLY A 1 240 ? 7.632 -3.439 -12.895 1.00 94.94 240 GLY A N 1
ATOM 1846 C CA . GLY A 1 240 ? 8.969 -3.815 -13.352 1.00 94.94 240 GLY A CA 1
ATOM 1847 C C . GLY A 1 240 ? 9.325 -3.191 -14.700 1.00 94.94 240 GLY A C 1
ATOM 1848 O O . GLY A 1 240 ? 10.454 -2.731 -14.887 1.00 94.94 240 GLY A O 1
ATOM 1849 N N . LEU A 1 241 ? 8.369 -3.131 -15.630 1.00 92.94 241 LEU A N 1
ATOM 1850 C CA . LEU A 1 241 ? 8.533 -2.450 -16.914 1.00 92.94 241 LEU A CA 1
ATOM 1851 C C . LEU A 1 241 ? 8.694 -0.941 -16.725 1.00 92.94 241 LEU A C 1
ATOM 1853 O O . LEU A 1 241 ? 9.576 -0.350 -17.344 1.00 92.94 241 LEU A O 1
ATOM 1857 N N . GLU A 1 242 ? 7.908 -0.329 -15.838 1.00 92.75 242 GLU A N 1
ATOM 1858 C CA . GLU A 1 242 ? 8.071 1.080 -15.468 1.00 92.75 242 GLU A CA 1
ATOM 1859 C C . GLU A 1 242 ? 9.471 1.362 -14.917 1.00 92.75 242 GLU A C 1
ATOM 1861 O O . GLU A 1 242 ? 10.177 2.210 -15.459 1.00 92.75 242 GLU A O 1
ATOM 1866 N N . ALA A 1 243 ? 9.924 0.595 -13.922 1.00 93.38 243 ALA A N 1
ATOM 1867 C CA . ALA A 1 243 ? 11.251 0.774 -13.341 1.00 93.38 243 ALA A CA 1
ATOM 1868 C C . ALA A 1 243 ? 12.367 0.626 -14.390 1.00 93.38 243 ALA A C 1
ATOM 1870 O O . ALA A 1 243 ? 13.328 1.393 -14.389 1.00 93.38 243 ALA A O 1
ATOM 1871 N N . ARG A 1 244 ? 12.237 -0.321 -15.330 1.00 92.56 244 ARG A N 1
ATOM 1872 C CA . ARG A 1 244 ? 13.190 -0.484 -16.441 1.00 92.56 244 ARG A CA 1
ATOM 1873 C C . ARG A 1 244 ? 13.210 0.722 -17.375 1.00 92.56 244 ARG A C 1
ATOM 1875 O O . ARG A 1 244 ? 14.301 1.155 -17.740 1.00 92.56 244 ARG A O 1
ATOM 1882 N N . ARG A 1 245 ? 12.040 1.256 -17.746 1.00 91.12 245 ARG A N 1
ATOM 1883 C CA . ARG A 1 245 ? 11.930 2.470 -18.576 1.00 91.12 245 ARG A CA 1
ATOM 1884 C C . ARG A 1 245 ? 12.594 3.666 -17.901 1.00 91.12 245 ARG A C 1
ATOM 1886 O O . ARG A 1 245 ? 13.303 4.414 -18.564 1.00 91.12 245 ARG A O 1
ATOM 1893 N N . GLU A 1 246 ? 12.420 3.806 -16.592 1.00 90.25 246 GLU A N 1
ATOM 1894 C CA . GLU A 1 246 ? 13.033 4.892 -15.829 1.00 90.25 246 GLU A CA 1
ATOM 1895 C C . GLU A 1 246 ? 14.562 4.743 -15.748 1.00 90.25 246 GLU A C 1
ATOM 1897 O O . GLU A 1 246 ? 15.280 5.701 -16.006 1.00 90.25 246 GLU A O 1
ATOM 1902 N N . ILE A 1 247 ? 15.099 3.540 -15.503 1.00 91.50 247 ILE A N 1
ATOM 1903 C CA . ILE A 1 247 ? 16.559 3.312 -15.404 1.00 91.50 247 ILE A CA 1
ATOM 1904 C C . ILE A 1 247 ? 17.316 3.733 -16.673 1.00 91.50 247 ILE A C 1
ATOM 1906 O O . ILE A 1 247 ? 18.425 4.271 -16.571 1.00 91.50 247 ILE A O 1
ATOM 1910 N N . VAL A 1 248 ? 16.743 3.465 -17.852 1.00 90.69 248 VAL A N 1
ATOM 1911 C CA . VAL A 1 248 ? 17.371 3.771 -19.151 1.00 90.69 248 VAL A CA 1
ATOM 1912 C C . VAL A 1 248 ? 17.222 5.236 -19.560 1.00 90.69 248 VAL A C 1
ATOM 1914 O O . VAL A 1 248 ? 17.796 5.648 -20.567 1.00 90.69 248 VAL A O 1
ATOM 1917 N N . ARG A 1 249 ? 16.471 6.032 -18.791 1.00 86.62 249 ARG A N 1
ATOM 1918 C CA . ARG A 1 249 ? 16.222 7.432 -19.102 1.00 86.62 249 ARG A CA 1
ATOM 1919 C C . ARG A 1 249 ? 17.538 8.242 -19.048 1.00 86.62 249 ARG A C 1
ATOM 1921 O O . ARG A 1 249 ? 18.277 8.147 -18.055 1.00 86.62 249 ARG A O 1
ATOM 1928 N N . PRO A 1 250 ? 17.865 9.018 -20.104 1.00 84.56 250 PRO A N 1
ATOM 1929 C CA . PRO A 1 250 ? 19.160 9.689 -20.216 1.00 84.56 250 PRO A CA 1
ATOM 1930 C C . PRO A 1 250 ? 19.324 10.839 -19.212 1.00 84.56 250 PRO A C 1
ATOM 1932 O O . PRO A 1 250 ? 20.410 11.016 -18.669 1.00 84.56 250 PRO A O 1
ATOM 1935 N N . ASP A 1 251 ? 18.250 11.571 -18.911 1.00 85.31 251 ASP A N 1
ATOM 1936 C CA . ASP A 1 251 ? 18.228 12.730 -18.004 1.00 85.31 251 ASP A CA 1
ATOM 1937 C C . ASP A 1 251 ? 18.112 12.361 -16.513 1.00 85.31 251 ASP A C 1
ATOM 1939 O O . ASP A 1 251 ? 18.072 13.238 -15.652 1.00 85.31 251 ASP A O 1
ATOM 1943 N N . LEU A 1 252 ? 18.071 11.067 -16.179 1.00 86.56 252 LEU A N 1
ATOM 1944 C CA . LEU A 1 252 ? 17.918 10.618 -14.798 1.00 86.56 252 LEU A CA 1
ATOM 1945 C C . LEU A 1 252 ? 19.217 10.802 -13.992 1.00 86.56 252 LEU A C 1
ATOM 1947 O O . LEU A 1 252 ? 20.293 10.329 -14.387 1.00 86.56 252 LEU A O 1
ATOM 1951 N N . ASN A 1 253 ? 19.108 11.435 -12.823 1.00 90.00 253 ASN A N 1
ATOM 1952 C CA . ASN A 1 253 ? 20.224 11.618 -11.897 1.00 90.00 253 ASN A CA 1
ATOM 1953 C C . ASN A 1 253 ? 20.770 10.245 -11.438 1.00 90.00 253 ASN A C 1
ATOM 1955 O O . ASN A 1 253 ? 19.981 9.332 -11.178 1.00 90.00 253 ASN A O 1
ATOM 1959 N N . PRO A 1 254 ? 22.100 10.048 -11.313 1.00 91.56 254 PRO A N 1
ATOM 1960 C CA . PRO A 1 254 ? 22.679 8.828 -10.750 1.00 91.56 254 PRO A CA 1
ATOM 1961 C C . PRO A 1 254 ? 22.031 8.308 -9.457 1.00 91.56 254 PRO A C 1
ATOM 1963 O O . PRO A 1 254 ? 21.858 7.096 -9.333 1.00 91.56 254 PRO A O 1
ATOM 1966 N N . THR A 1 255 ? 21.646 9.182 -8.521 1.00 92.75 255 THR A N 1
ATOM 1967 C CA . THR A 1 255 ? 21.001 8.771 -7.258 1.00 92.75 255 THR A CA 1
ATOM 1968 C C . THR A 1 255 ? 19.592 8.222 -7.481 1.00 92.75 255 THR A C 1
ATOM 1970 O O . THR A 1 255 ? 19.253 7.156 -6.972 1.00 92.75 255 THR A O 1
ATOM 1973 N N . GLU A 1 256 ? 18.785 8.897 -8.299 1.00 91.75 256 GLU A N 1
ATOM 1974 C CA . GLU A 1 256 ? 17.444 8.444 -8.682 1.00 91.75 256 GLU A CA 1
ATOM 1975 C C . GLU A 1 256 ? 17.509 7.133 -9.473 1.00 91.75 256 GLU A C 1
ATOM 1977 O O . GLU A 1 256 ? 16.716 6.219 -9.245 1.00 91.75 256 GLU A O 1
ATOM 1982 N N . ARG A 1 257 ? 18.505 7.001 -10.359 1.00 93.62 257 ARG A N 1
ATOM 1983 C CA . ARG A 1 257 ? 18.774 5.762 -11.098 1.00 93.62 257 ARG A CA 1
ATOM 1984 C C . ARG A 1 257 ? 19.045 4.599 -10.157 1.00 93.62 257 ARG A C 1
ATOM 1986 O O . ARG A 1 257 ? 18.556 3.499 -10.406 1.00 93.62 257 ARG A O 1
ATOM 1993 N N . GLU A 1 258 ? 19.778 4.830 -9.074 1.00 94.75 258 GLU A N 1
ATOM 1994 C CA . GLU A 1 258 ? 20.028 3.795 -8.076 1.00 94.75 258 GLU A CA 1
ATOM 1995 C C . GLU A 1 258 ? 18.764 3.410 -7.299 1.00 94.75 258 GLU A C 1
ATOM 1997 O O . GLU A 1 258 ? 18.506 2.222 -7.096 1.00 94.75 258 GLU A O 1
ATOM 2002 N N . ILE A 1 259 ? 17.911 4.381 -6.959 1.00 95.06 259 ILE A N 1
ATOM 2003 C CA . ILE A 1 259 ? 16.603 4.103 -6.349 1.00 95.06 259 ILE A CA 1
ATOM 2004 C C . ILE A 1 259 ? 15.761 3.212 -7.274 1.00 95.06 259 ILE A C 1
ATOM 2006 O O . ILE A 1 259 ? 15.208 2.208 -6.823 1.00 95.06 259 ILE A O 1
ATOM 2010 N N . TRP A 1 260 ? 15.705 3.506 -8.576 1.00 95.06 260 TRP A N 1
ATOM 2011 C CA . TRP A 1 260 ? 14.972 2.676 -9.536 1.00 95.06 260 TRP A CA 1
ATOM 2012 C C . TRP A 1 260 ? 15.557 1.270 -9.712 1.00 95.06 260 TRP A C 1
ATOM 2014 O O . TRP A 1 260 ? 14.799 0.304 -9.827 1.00 95.06 260 TRP A O 1
ATOM 2024 N N . ARG A 1 261 ? 16.886 1.113 -9.671 1.00 94.06 261 ARG A N 1
ATOM 2025 C CA . ARG A 1 261 ? 17.517 -0.219 -9.660 1.00 94.06 261 ARG A CA 1
ATOM 2026 C C . ARG A 1 261 ? 17.156 -1.012 -8.411 1.00 94.06 261 ARG A C 1
ATOM 2028 O O . ARG A 1 261 ? 16.814 -2.189 -8.521 1.00 94.06 261 ARG A O 1
ATOM 2035 N N . SER A 1 262 ? 17.187 -0.365 -7.248 1.00 94.88 262 SER A N 1
ATOM 2036 C CA . SER A 1 262 ? 16.777 -0.973 -5.981 1.00 94.88 262 SER A CA 1
ATOM 2037 C C . SER A 1 262 ? 15.320 -1.446 -6.041 1.00 94.88 262 SER A C 1
ATOM 2039 O O . SER A 1 262 ? 15.034 -2.610 -5.757 1.00 94.88 262 SER A O 1
ATOM 2041 N N . ARG A 1 263 ? 14.414 -0.597 -6.548 1.00 95.81 263 ARG A N 1
ATOM 2042 C CA . ARG A 1 263 ? 13.003 -0.945 -6.798 1.00 95.81 263 ARG A CA 1
ATOM 2043 C C . ARG A 1 263 ? 12.845 -2.154 -7.716 1.00 95.81 263 ARG A C 1
ATOM 2045 O O . ARG A 1 263 ? 12.066 -3.053 -7.412 1.00 95.81 263 ARG A O 1
ATOM 2052 N N . LEU A 1 264 ? 13.585 -2.201 -8.824 1.00 94.94 264 LEU A N 1
ATOM 2053 C CA . LEU A 1 264 ? 13.536 -3.323 -9.762 1.00 94.94 264 LEU A CA 1
ATOM 2054 C C . LEU A 1 264 ? 14.027 -4.633 -9.121 1.00 94.94 264 LEU A C 1
ATOM 2056 O O . LEU A 1 264 ? 13.449 -5.692 -9.365 1.00 94.94 264 LEU A O 1
ATOM 2060 N N . SER A 1 265 ? 15.069 -4.568 -8.288 1.00 93.44 265 SER A N 1
ATOM 2061 C CA . SER A 1 265 ? 15.563 -5.729 -7.540 1.00 93.44 265 SER A CA 1
ATOM 2062 C C . SER A 1 265 ? 14.534 -6.229 -6.520 1.00 93.44 265 SER A C 1
ATOM 2064 O O . SER A 1 265 ? 14.296 -7.434 -6.437 1.00 93.44 265 SER A O 1
ATOM 2066 N N . ASP A 1 266 ? 13.910 -5.322 -5.764 1.00 94.75 266 ASP A N 1
ATOM 2067 C CA . ASP A 1 266 ? 12.850 -5.640 -4.797 1.00 94.75 266 ASP A CA 1
ATOM 2068 C C . ASP A 1 266 ? 11.636 -6.291 -5.484 1.00 94.75 266 ASP A C 1
ATOM 2070 O O . ASP A 1 266 ? 11.157 -7.343 -5.054 1.00 94.75 266 ASP A O 1
ATOM 2074 N N . LEU A 1 267 ? 11.207 -5.749 -6.630 1.00 96.38 267 LEU A N 1
ATOM 2075 C CA . LEU A 1 267 ? 10.154 -6.338 -7.463 1.00 96.38 267 LEU A CA 1
ATOM 2076 C C . LEU A 1 267 ? 10.466 -7.771 -7.905 1.00 96.38 267 LEU A C 1
ATOM 2078 O O . LEU A 1 267 ? 9.565 -8.612 -7.936 1.00 96.38 267 LEU A O 1
ATOM 2082 N N . GLY A 1 268 ? 11.728 -8.071 -8.222 1.00 94.25 268 GLY A N 1
ATOM 2083 C CA . GLY A 1 268 ? 12.165 -9.427 -8.553 1.00 94.25 268 GLY A CA 1
ATOM 2084 C C . GLY A 1 268 ? 11.890 -10.414 -7.416 1.00 94.25 268 GLY A C 1
ATOM 2085 O O . GLY A 1 268 ? 11.284 -11.463 -7.639 1.00 94.25 268 GLY A O 1
ATOM 2086 N N . ILE A 1 269 ? 12.261 -10.055 -6.184 1.00 95.69 269 ILE A N 1
ATOM 2087 C CA . ILE A 1 269 ? 12.018 -10.885 -4.993 1.00 95.69 269 ILE A CA 1
ATOM 2088 C C . ILE A 1 269 ? 10.518 -11.027 -4.713 1.00 95.69 269 ILE A C 1
ATOM 2090 O O . ILE A 1 269 ? 10.034 -12.131 -4.461 1.00 95.69 269 ILE A O 1
ATOM 2094 N N . ARG A 1 270 ? 9.750 -9.939 -4.827 1.00 96.06 270 ARG A N 1
ATOM 2095 C CA . ARG A 1 270 ? 8.288 -9.973 -4.649 1.00 96.06 270 ARG A CA 1
ATOM 2096 C C . ARG A 1 270 ? 7.594 -10.851 -5.681 1.00 96.06 270 ARG A C 1
ATOM 2098 O O . ARG A 1 270 ? 6.660 -11.567 -5.336 1.00 96.06 270 ARG A O 1
ATOM 2105 N N . THR A 1 271 ? 8.077 -10.846 -6.920 1.00 96.06 271 THR A N 1
ATOM 2106 C CA . THR A 1 271 ? 7.567 -11.717 -7.987 1.00 96.06 271 THR A CA 1
ATOM 2107 C C . THR A 1 271 ? 7.818 -13.186 -7.656 1.00 96.06 271 THR A C 1
ATOM 2109 O O . THR A 1 271 ? 6.918 -14.009 -7.809 1.00 96.06 271 THR A O 1
ATOM 2112 N N . VAL A 1 272 ? 9.007 -13.526 -7.144 1.00 95.69 272 VAL A N 1
ATOM 2113 C CA . VAL A 1 272 ? 9.310 -14.885 -6.661 1.00 95.69 272 VAL A CA 1
ATOM 2114 C C . VAL A 1 272 ? 8.351 -15.290 -5.539 1.00 95.69 272 VAL A C 1
ATOM 2116 O O . VAL A 1 272 ? 7.780 -16.377 -5.605 1.00 95.69 272 VAL A O 1
ATOM 2119 N N . ASN A 1 273 ? 8.108 -14.414 -4.560 1.00 94.75 273 ASN A N 1
ATOM 2120 C CA . ASN A 1 273 ? 7.153 -14.684 -3.481 1.00 94.75 273 ASN A CA 1
ATOM 2121 C C . ASN A 1 273 ? 5.729 -14.908 -4.015 1.00 94.75 273 ASN A C 1
ATOM 2123 O O . ASN A 1 273 ? 5.093 -15.889 -3.643 1.00 94.75 273 ASN A O 1
ATOM 2127 N N . ALA A 1 274 ? 5.257 -14.073 -4.944 1.00 94.94 274 ALA A N 1
ATOM 2128 C CA . ALA A 1 274 ? 3.936 -14.232 -5.554 1.00 94.94 274 ALA A CA 1
ATOM 2129 C C . ALA A 1 274 ? 3.804 -15.547 -6.352 1.00 94.94 274 ALA A C 1
ATOM 2131 O O . ALA A 1 274 ? 2.756 -16.191 -6.328 1.00 94.94 274 ALA A O 1
ATOM 2132 N N . LEU A 1 275 ? 4.871 -15.991 -7.029 1.00 95.62 275 LEU A N 1
ATOM 2133 C CA . LEU A 1 275 ? 4.906 -17.289 -7.716 1.00 95.62 275 LEU A CA 1
ATOM 2134 C C . LEU A 1 275 ? 4.834 -18.467 -6.733 1.00 95.62 275 LEU A C 1
ATOM 2136 O O . LEU A 1 275 ? 4.170 -19.462 -7.026 1.00 95.62 275 LEU A O 1
ATOM 2140 N N . ILE A 1 276 ? 5.480 -18.347 -5.567 1.00 95.00 276 ILE A N 1
ATOM 2141 C CA . ILE A 1 276 ? 5.389 -19.338 -4.485 1.00 95.00 276 ILE A CA 1
ATOM 2142 C C . ILE A 1 276 ? 3.965 -19.391 -3.931 1.00 95.00 276 ILE A C 1
ATOM 2144 O O . ILE A 1 276 ? 3.407 -20.480 -3.822 1.00 95.00 276 ILE A O 1
ATOM 2148 N N . GLU A 1 277 ? 3.357 -18.236 -3.645 1.00 91.19 277 GLU A N 1
ATOM 2149 C CA . GLU A 1 277 ? 1.966 -18.140 -3.179 1.00 91.19 277 GLU A CA 1
ATOM 2150 C C . GLU A 1 277 ? 0.976 -18.731 -4.205 1.00 91.19 277 GLU A C 1
ATOM 2152 O O . GLU A 1 277 ? 0.001 -19.376 -3.825 1.00 91.19 277 GLU A O 1
ATOM 2157 N N . MET A 1 278 ? 1.246 -18.591 -5.510 1.00 93.62 278 MET A N 1
ATOM 2158 C CA . MET A 1 278 ? 0.464 -19.218 -6.588 1.00 93.62 278 MET A CA 1
ATOM 2159 C C . MET A 1 278 ? 0.711 -20.736 -6.730 1.00 93.62 278 MET A C 1
ATOM 2161 O O . MET A 1 278 ? -0.055 -21.424 -7.404 1.00 93.62 278 MET A O 1
ATOM 2165 N N . GLY A 1 279 ? 1.771 -21.276 -6.123 1.00 94.06 279 GLY A N 1
ATOM 2166 C CA . GLY A 1 279 ? 2.166 -22.682 -6.237 1.00 94.06 279 GLY A CA 1
ATOM 2167 C C . GLY A 1 279 ? 3.016 -23.020 -7.470 1.00 94.06 279 GLY A C 1
ATOM 2168 O O . GLY A 1 279 ? 3.361 -24.186 -7.669 1.00 94.06 279 GLY A O 1
ATOM 2169 N N . ASP A 1 280 ? 3.421 -22.036 -8.281 1.00 95.88 280 ASP A N 1
ATOM 2170 C CA . ASP A 1 280 ? 4.345 -22.248 -9.405 1.00 95.88 280 ASP A CA 1
ATOM 2171 C C . ASP A 1 280 ? 5.806 -22.166 -8.937 1.00 95.88 280 ASP A C 1
ATOM 2173 O O . ASP A 1 280 ? 6.576 -21.257 -9.265 1.00 95.88 280 ASP A O 1
ATOM 2177 N N . LEU A 1 281 ? 6.202 -23.166 -8.145 1.00 97.00 281 LEU A N 1
ATOM 2178 C CA . LEU A 1 281 ? 7.549 -23.272 -7.578 1.00 97.00 281 LEU A CA 1
ATOM 2179 C C . LEU A 1 281 ? 8.633 -23.403 -8.659 1.00 97.00 281 LEU A C 1
ATOM 2181 O O . LEU A 1 281 ? 9.779 -23.001 -8.454 1.00 97.00 281 LEU A O 1
ATOM 2185 N N . SER A 1 282 ? 8.274 -23.951 -9.823 1.00 96.38 282 SER A N 1
ATOM 2186 C CA . SER A 1 282 ? 9.194 -24.096 -10.953 1.00 96.38 282 SER A CA 1
ATOM 2187 C C . SER A 1 282 ? 9.539 -22.740 -11.561 1.00 96.38 282 SER A C 1
ATOM 2189 O O . SER A 1 282 ? 10.714 -22.461 -11.806 1.00 96.38 282 SER A O 1
ATOM 2191 N N . ALA A 1 283 ? 8.540 -21.881 -11.790 1.00 94.25 283 ALA A N 1
ATOM 2192 C CA . ALA A 1 283 ? 8.780 -20.512 -12.226 1.00 94.25 283 ALA A CA 1
ATOM 2193 C C . ALA A 1 283 ? 9.505 -19.699 -11.149 1.00 94.25 283 ALA A C 1
ATOM 2195 O O . ALA A 1 283 ? 10.478 -19.028 -11.477 1.00 94.25 283 ALA A O 1
ATOM 2196 N N . ALA A 1 284 ? 9.109 -19.822 -9.876 1.00 96.25 284 ALA A N 1
ATOM 2197 C CA . ALA A 1 284 ? 9.773 -19.138 -8.765 1.00 96.25 284 ALA A CA 1
ATOM 2198 C C . ALA A 1 284 ? 11.279 -19.454 -8.714 1.00 96.25 284 ALA A C 1
ATOM 2200 O O . ALA A 1 284 ? 12.106 -18.543 -8.644 1.00 96.25 284 ALA A O 1
ATOM 2201 N N . LYS A 1 285 ? 11.641 -20.740 -8.831 1.00 96.19 285 LYS A N 1
ATOM 2202 C CA . LYS A 1 285 ? 13.038 -21.191 -8.869 1.00 96.19 285 LYS A CA 1
ATOM 2203 C C . LYS A 1 285 ? 13.811 -20.573 -10.037 1.00 96.19 285 LYS A C 1
ATOM 2205 O O . LYS A 1 285 ? 14.880 -20.012 -9.814 1.00 96.19 285 LYS A O 1
ATOM 2210 N N . ARG A 1 286 ? 13.270 -20.638 -11.261 1.00 94.00 286 ARG A N 1
ATOM 2211 C CA . ARG A 1 286 ? 13.920 -20.056 -12.452 1.00 94.00 286 ARG A CA 1
ATOM 2212 C C . ARG A 1 286 ? 14.112 -18.544 -12.317 1.00 94.00 286 ARG A C 1
ATOM 2214 O O . ARG A 1 286 ? 15.179 -18.032 -12.647 1.00 94.00 286 ARG A O 1
ATOM 2221 N N . SER A 1 287 ? 13.106 -17.837 -11.805 1.00 91.75 287 SER A N 1
ATOM 2222 C CA . SER A 1 287 ? 13.184 -16.393 -11.564 1.00 91.75 287 SER A CA 1
ATOM 2223 C C . SER A 1 287 ? 14.269 -16.053 -10.539 1.00 91.75 287 SER A C 1
ATOM 2225 O O . SER A 1 287 ? 15.056 -15.136 -10.760 1.00 91.75 287 SER A O 1
ATOM 2227 N N . LEU A 1 288 ? 14.385 -16.831 -9.458 1.00 92.94 288 LEU A N 1
ATOM 2228 C CA . LEU A 1 288 ? 15.433 -16.643 -8.453 1.00 92.94 288 LEU A CA 1
ATOM 2229 C C . LEU A 1 288 ? 16.841 -16.917 -9.011 1.00 92.94 288 LEU A C 1
ATOM 2231 O O . LEU A 1 288 ? 17.775 -16.172 -8.721 1.00 92.94 288 LEU A O 1
ATOM 2235 N N . GLU A 1 289 ? 17.004 -17.961 -9.827 1.00 92.81 289 GLU A N 1
ATOM 2236 C CA . GLU A 1 289 ? 18.268 -18.257 -10.515 1.00 92.81 289 GLU A CA 1
ATOM 2237 C C . GLU A 1 289 ? 18.685 -17.107 -11.443 1.00 92.81 289 GLU A C 1
ATOM 2239 O O . GLU A 1 289 ? 19.846 -16.698 -11.423 1.00 92.81 289 GLU A O 1
ATOM 2244 N N . SER A 1 290 ? 17.736 -16.529 -12.185 1.00 87.88 290 SER A N 1
ATOM 2245 C CA . SER A 1 290 ? 17.982 -15.363 -13.041 1.00 87.88 290 SER A CA 1
ATOM 2246 C C . SER A 1 290 ? 18.430 -14.137 -12.235 1.00 87.88 290 SER A C 1
ATOM 2248 O O . SER A 1 290 ? 19.410 -13.492 -12.604 1.00 87.88 290 SER A O 1
ATOM 2250 N N . LEU A 1 291 ? 17.800 -13.861 -11.085 1.00 86.25 291 LEU A N 1
ATOM 2251 C CA . LEU A 1 291 ? 18.213 -12.766 -10.195 1.00 86.25 291 LEU A CA 1
ATOM 2252 C C . LEU A 1 291 ? 19.641 -12.956 -9.659 1.00 86.25 291 LEU A C 1
ATOM 2254 O O . LEU A 1 291 ? 20.399 -11.991 -9.559 1.00 86.25 291 LEU A O 1
ATOM 2258 N N . ARG A 1 292 ? 20.051 -14.196 -9.360 1.00 82.56 292 ARG A N 1
ATOM 2259 C CA . ARG A 1 292 ? 21.423 -14.493 -8.908 1.00 82.56 292 ARG A CA 1
ATOM 2260 C C . ARG A 1 292 ? 22.467 -14.257 -9.995 1.00 82.56 292 ARG A C 1
ATOM 2262 O O . ARG A 1 292 ? 23.562 -13.821 -9.674 1.00 82.56 292 ARG A O 1
ATOM 2269 N N . GLN A 1 293 ? 22.131 -14.522 -11.255 1.00 68.50 293 GLN A N 1
ATOM 2270 C CA . GLN A 1 293 ? 23.038 -14.314 -12.390 1.00 68.50 293 GLN A CA 1
ATOM 2271 C C . GLN A 1 293 ? 23.249 -12.827 -12.717 1.00 68.50 293 GLN A C 1
ATOM 2273 O O . GLN A 1 293 ? 24.232 -12.479 -13.360 1.00 68.50 293 GLN A O 1
ATOM 2278 N N . THR A 1 294 ? 22.372 -11.935 -12.241 1.00 61.00 294 THR A N 1
ATOM 2279 C CA . THR A 1 294 ? 22.502 -10.478 -12.437 1.00 61.00 294 THR A CA 1
ATOM 2280 C C . THR A 1 294 ? 23.460 -9.764 -11.462 1.00 61.00 294 THR A C 1
ATOM 2282 O O . THR A 1 294 ? 23.603 -8.546 -11.536 1.00 61.00 294 THR A O 1
ATOM 2285 N N . LYS A 1 295 ? 24.167 -10.489 -10.580 1.00 48.72 295 LYS A N 1
ATOM 2286 C CA . LYS A 1 295 ? 25.328 -9.998 -9.799 1.00 48.72 295 LYS A CA 1
ATOM 2287 C C . LYS A 1 295 ? 26.491 -10.997 -9.968 1.00 48.72 295 LYS A C 1
ATOM 2289 O O . LYS A 1 295 ? 26.213 -12.171 -9.724 1.00 48.72 295 LYS A O 1
ATOM 2294 N N . PRO A 1 296 ? 27.759 -10.626 -10.288 1.00 48.22 296 PRO A N 1
ATOM 2295 C CA . PRO A 1 296 ? 28.420 -9.305 -10.353 1.00 48.22 296 PRO A CA 1
ATOM 2296 C C . PRO A 1 296 ? 29.076 -8.965 -11.734 1.00 48.22 296 PRO A C 1
ATOM 2298 O O . PRO A 1 296 ? 29.122 -9.796 -12.633 1.00 48.22 296 PRO A O 1
ATOM 2301 N N . ASP A 1 297 ? 29.592 -7.736 -11.882 1.00 41.78 297 ASP A N 1
ATOM 2302 C CA . ASP A 1 297 ? 30.541 -7.232 -12.913 1.00 41.78 297 ASP A CA 1
ATOM 2303 C C . ASP A 1 297 ? 30.113 -6.900 -14.358 1.00 41.78 297 ASP A C 1
ATOM 2305 O O . ASP A 1 297 ? 30.945 -6.380 -15.102 1.00 41.78 297 ASP A O 1
ATOM 2309 N N . HIS A 1 298 ? 28.851 -7.037 -14.776 1.00 39.53 298 HIS A N 1
ATOM 2310 C CA . HIS A 1 298 ? 28.452 -6.578 -16.120 1.00 39.53 298 HIS A CA 1
ATOM 2311 C C . HIS A 1 298 ? 27.461 -5.410 -16.111 1.00 39.53 298 HIS A C 1
ATOM 2313 O O . HIS A 1 298 ? 26.368 -5.489 -15.552 1.00 39.53 298 HIS A O 1
ATOM 2319 N N . VAL A 1 299 ? 27.861 -4.324 -16.789 1.00 41.75 299 VAL A N 1
ATOM 2320 C CA . VAL A 1 299 ? 26.992 -3.238 -17.262 1.00 41.75 299 VAL A CA 1
ATOM 2321 C C . VAL A 1 299 ? 25.737 -3.864 -17.873 1.00 41.75 299 VAL A C 1
ATOM 2323 O O . VAL A 1 299 ? 25.816 -4.589 -18.860 1.00 41.75 299 VAL A O 1
ATOM 2326 N N . ILE A 1 300 ? 24.588 -3.629 -17.239 1.00 45.22 300 ILE A N 1
ATOM 2327 C CA . ILE A 1 300 ? 23.308 -4.214 -17.636 1.00 45.22 300 ILE A CA 1
ATOM 2328 C C . ILE A 1 300 ? 22.898 -3.622 -18.989 1.00 45.22 300 ILE A C 1
ATOM 2330 O O . ILE A 1 300 ? 22.449 -2.479 -19.050 1.00 45.22 300 ILE A O 1
ATOM 2334 N N . THR A 1 301 ? 23.006 -4.420 -20.050 1.00 40.62 301 THR A N 1
ATOM 2335 C CA . THR A 1 301 ? 22.320 -4.185 -21.330 1.00 40.62 301 THR A CA 1
ATOM 2336 C C . THR A 1 301 ? 21.274 -5.246 -21.676 1.00 40.62 301 THR A C 1
ATOM 2338 O O . THR A 1 301 ? 20.638 -5.093 -22.709 1.00 40.62 301 THR A O 1
ATOM 2341 N N . ASP A 1 302 ? 21.014 -6.268 -20.843 1.00 39.19 302 ASP A N 1
ATOM 2342 C CA . ASP A 1 302 ? 20.218 -7.423 -21.298 1.00 39.19 302 ASP A CA 1
ATOM 2343 C C . ASP A 1 302 ? 18.905 -7.771 -20.564 1.00 39.19 302 ASP A C 1
ATOM 2345 O O . ASP A 1 302 ? 18.698 -7.616 -19.357 1.00 39.19 302 ASP A O 1
ATOM 2349 N N . THR A 1 303 ? 18.004 -8.281 -21.405 1.00 45.78 303 THR A N 1
ATOM 2350 C CA . THR A 1 303 ? 16.533 -8.384 -21.365 1.00 45.78 303 THR A CA 1
ATOM 2351 C C . THR A 1 303 ? 15.990 -9.601 -20.589 1.00 45.78 303 THR A C 1
ATOM 2353 O O . THR A 1 303 ? 14.841 -10.008 -20.748 1.00 45.78 303 THR A O 1
ATOM 2356 N N . THR A 1 304 ? 16.783 -10.245 -19.737 1.00 45.12 304 THR A N 1
ATO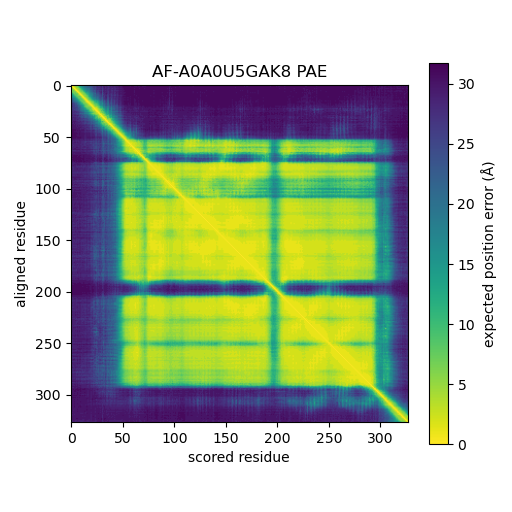M 2357 C CA . THR A 1 304 ? 16.566 -11.675 -19.435 1.00 45.12 304 THR A CA 1
ATOM 2358 C C . THR A 1 304 ? 15.630 -12.014 -18.269 1.00 45.12 304 THR A C 1
ATOM 2360 O O . THR A 1 304 ? 15.124 -13.132 -18.232 1.00 45.12 304 THR A O 1
ATOM 2363 N N . VAL A 1 305 ? 15.317 -11.090 -17.353 1.00 49.59 305 VAL A N 1
ATOM 2364 C CA . VAL A 1 305 ? 14.528 -11.443 -16.145 1.00 49.59 305 VAL A CA 1
ATOM 2365 C C . VAL A 1 305 ? 13.011 -11.499 -16.404 1.00 49.59 305 VAL A C 1
ATOM 2367 O O . VAL A 1 305 ? 12.312 -12.297 -15.790 1.00 49.59 305 VAL A O 1
ATOM 2370 N N . PHE A 1 306 ? 12.483 -10.694 -17.335 1.00 44.94 306 PHE A N 1
ATOM 2371 C CA . PHE A 1 306 ? 11.025 -10.536 -17.515 1.00 44.94 306 PHE A CA 1
ATOM 2372 C C . PHE A 1 306 ? 10.504 -10.925 -18.915 1.00 44.94 306 PHE A C 1
ATOM 2374 O O . PHE A 1 306 ? 9.295 -10.991 -19.107 1.00 44.94 306 PHE A O 1
ATOM 2381 N N . GLY A 1 307 ? 11.373 -11.240 -19.885 1.00 35.16 307 GLY A N 1
ATOM 2382 C CA . GLY A 1 307 ? 10.974 -11.499 -21.281 1.00 35.16 307 GLY A CA 1
ATOM 2383 C C . GLY A 1 307 ? 10.328 -12.863 -21.576 1.00 35.16 307 GLY A C 1
ATOM 2384 O O . GLY A 1 307 ? 9.779 -13.046 -22.658 1.00 35.16 307 GLY A O 1
ATOM 2385 N N . ASN A 1 308 ? 10.369 -13.824 -20.644 1.00 34.38 308 ASN A N 1
ATOM 2386 C CA . ASN A 1 308 ? 10.029 -15.227 -20.938 1.00 34.38 308 ASN A CA 1
ATOM 2387 C C . ASN A 1 308 ? 8.741 -15.757 -20.283 1.00 34.38 308 ASN A C 1
ATOM 2389 O O . ASN A 1 308 ? 8.461 -16.953 -20.385 1.00 34.38 308 ASN A O 1
ATOM 2393 N N . TRP A 1 309 ? 7.928 -14.918 -19.635 1.00 36.97 309 TRP A N 1
ATOM 2394 C CA . TRP A 1 309 ? 6.641 -15.377 -19.105 1.00 36.97 309 TRP A CA 1
ATOM 2395 C C . TRP A 1 309 ? 5.552 -15.294 -20.185 1.00 36.97 309 TRP A C 1
ATOM 2397 O O . TRP A 1 309 ? 5.025 -14.224 -20.476 1.00 36.97 309 TRP A O 1
ATOM 2407 N N . ARG A 1 310 ? 5.216 -16.436 -20.804 1.00 30.47 310 ARG A N 1
ATOM 2408 C CA . ARG A 1 310 ? 3.961 -16.600 -21.555 1.00 30.47 310 ARG A CA 1
ATOM 2409 C C . ARG A 1 310 ? 2.922 -17.243 -20.633 1.00 30.47 310 ARG A C 1
ATOM 2411 O O . ARG A 1 310 ? 3.212 -18.313 -20.096 1.00 30.47 310 ARG A O 1
ATOM 2418 N N . PRO A 1 311 ? 1.712 -16.678 -20.493 1.00 31.97 311 PRO A N 1
ATOM 2419 C CA . PRO A 1 311 ? 0.634 -17.367 -19.805 1.00 31.97 311 PRO A CA 1
ATOM 2420 C C . PRO A 1 311 ? 0.260 -18.606 -20.624 1.00 31.97 311 PRO A C 1
ATOM 2422 O O . PRO A 1 311 ? -0.172 -18.509 -21.774 1.00 31.97 311 PRO A O 1
ATOM 2425 N N . THR A 1 312 ? 0.462 -19.795 -20.060 1.00 34.25 312 THR A N 1
ATOM 2426 C CA . THR A 1 312 ? 0.000 -21.048 -20.656 1.00 34.25 312 THR A CA 1
ATOM 2427 C C . THR A 1 312 ? -1.522 -21.113 -20.541 1.00 34.25 312 THR A C 1
ATOM 2429 O O . THR A 1 312 ? -2.087 -21.580 -19.554 1.00 34.25 312 THR A O 1
ATOM 2432 N N . GLY A 1 313 ? -2.207 -20.608 -21.568 1.00 30.98 313 GLY A N 1
ATOM 2433 C CA . GLY A 1 313 ? -3.625 -20.865 -21.786 1.00 30.98 313 GLY A CA 1
ATOM 2434 C C . GLY A 1 313 ? -3.845 -22.361 -21.999 1.00 30.98 313 GLY A C 1
ATOM 2435 O O . GLY A 1 313 ? -3.316 -22.947 -22.944 1.00 30.98 313 GLY A O 1
ATOM 2436 N N . GLY A 1 314 ? -4.600 -22.986 -21.095 1.00 30.31 314 GLY A N 1
ATOM 2437 C CA . GLY A 1 314 ? -5.053 -24.365 -21.230 1.00 30.31 314 GLY A CA 1
ATOM 2438 C C . GLY A 1 314 ? -5.852 -24.527 -22.520 1.00 30.31 314 GLY A C 1
ATOM 2439 O O . GLY A 1 314 ? -6.905 -23.921 -22.700 1.00 30.31 314 GLY A O 1
ATOM 2440 N N . ASN A 1 315 ? -5.319 -25.332 -23.431 1.00 28.59 315 ASN A N 1
ATOM 2441 C CA . ASN A 1 315 ? -5.894 -25.601 -24.737 1.00 28.59 315 ASN A CA 1
ATOM 2442 C C . ASN A 1 315 ? -7.078 -26.572 -24.570 1.00 28.59 315 ASN A C 1
ATOM 2444 O O . ASN A 1 315 ? -6.888 -27.788 -24.505 1.00 28.59 315 ASN A O 1
ATOM 2448 N N . ILE A 1 316 ? -8.301 -26.048 -24.453 1.00 34.88 316 ILE A N 1
ATOM 2449 C CA . ILE A 1 316 ? -9.519 -26.862 -24.538 1.00 34.88 316 ILE A CA 1
ATOM 2450 C C . ILE A 1 316 ? -9.741 -27.172 -26.020 1.00 34.88 316 ILE A C 1
ATOM 2452 O O . ILE A 1 316 ? -10.209 -26.334 -26.786 1.00 34.88 316 ILE A O 1
ATOM 2456 N N . LYS A 1 317 ? -9.382 -28.394 -26.425 1.00 31.42 317 LYS A N 1
ATOM 2457 C CA . LYS A 1 317 ? -9.737 -28.961 -27.730 1.00 31.42 317 LYS A CA 1
ATOM 2458 C C . LYS A 1 317 ? -11.261 -29.021 -27.859 1.00 31.42 317 LYS A C 1
ATOM 2460 O O . LYS A 1 317 ? -11.890 -29.929 -27.320 1.00 31.42 317 LYS A O 1
ATOM 2465 N N . THR A 1 318 ? -11.855 -28.108 -28.616 1.00 33.03 318 THR A N 1
ATOM 2466 C CA . THR A 1 318 ? -13.206 -28.287 -29.148 1.00 33.03 318 THR A CA 1
ATOM 2467 C C . THR A 1 318 ? -13.114 -29.128 -30.422 1.00 33.03 318 THR A C 1
ATOM 2469 O O . THR A 1 318 ? -12.527 -28.733 -31.426 1.00 33.03 318 THR A O 1
ATOM 2472 N N . SER A 1 319 ? -13.645 -30.350 -30.358 1.00 29.30 319 SER A N 1
ATOM 2473 C CA . SER A 1 319 ? -13.840 -31.204 -31.535 1.00 29.30 319 SER A CA 1
ATOM 2474 C C . SER A 1 319 ? -15.115 -30.760 -32.263 1.00 29.30 319 SER A C 1
ATOM 2476 O O . SER A 1 319 ? -16.148 -30.639 -31.602 1.00 29.30 319 SER A O 1
ATOM 2478 N N . PRO A 1 320 ? -15.106 -30.534 -33.587 1.00 33.00 320 PRO A N 1
ATOM 2479 C CA . PRO A 1 320 ? -16.323 -30.205 -34.312 1.00 33.00 320 PRO A CA 1
ATOM 2480 C C . PRO A 1 320 ? -17.063 -31.482 -34.734 1.00 33.00 320 PRO A C 1
ATOM 2482 O O . PRO A 1 320 ? -16.635 -32.207 -35.629 1.00 33.00 320 PRO A O 1
ATOM 2485 N N . LEU A 1 321 ? -18.215 -31.733 -34.107 1.00 34.41 321 LEU A N 1
ATOM 2486 C CA . LEU A 1 321 ? -19.267 -32.589 -34.657 1.00 34.41 321 LEU A CA 1
ATOM 2487 C C . LEU A 1 321 ? -20.075 -31.751 -35.656 1.00 34.41 321 LEU A C 1
ATOM 2489 O O . LEU A 1 321 ? -20.876 -30.911 -35.256 1.00 34.41 321 LEU A O 1
ATOM 2493 N N . HIS A 1 322 ? -19.860 -31.958 -36.956 1.00 35.38 322 HIS A N 1
ATOM 2494 C CA . HIS A 1 322 ? -20.707 -31.384 -38.005 1.00 35.38 322 HIS A CA 1
ATOM 2495 C C . HIS A 1 322 ? -21.657 -32.457 -38.547 1.00 35.38 322 HIS A C 1
ATOM 2497 O O . HIS A 1 322 ? -21.307 -33.262 -39.409 1.00 35.38 322 HIS A O 1
ATOM 2503 N N . GLY A 1 323 ? -22.876 -32.462 -38.006 1.00 32.59 323 GLY A N 1
ATOM 2504 C CA . GLY A 1 323 ? -24.027 -33.195 -38.521 1.00 32.59 323 GLY A CA 1
ATOM 2505 C C . GLY A 1 323 ? -24.990 -32.255 -39.250 1.00 32.59 323 GLY A C 1
ATOM 2506 O O . GLY A 1 323 ? -25.722 -31.505 -38.622 1.00 32.59 323 GLY A O 1
ATOM 2507 N N . ARG A 1 324 ? -24.953 -32.317 -40.584 1.00 35.00 324 ARG A N 1
ATOM 2508 C CA . ARG A 1 324 ? -26.074 -32.299 -41.551 1.00 35.00 324 ARG A CA 1
ATOM 2509 C C . ARG A 1 324 ? -27.455 -31.762 -41.092 1.00 35.00 324 ARG A C 1
ATOM 2511 O O . ARG A 1 324 ? -28.122 -32.412 -40.294 1.00 35.00 324 ARG A O 1
ATOM 2518 N N . ARG A 1 325 ? -27.944 -30.715 -41.777 1.00 35.41 325 ARG A N 1
ATOM 2519 C CA . ARG A 1 325 ? -29.327 -30.485 -42.299 1.00 35.41 325 ARG A CA 1
ATOM 2520 C C . ARG A 1 325 ? -29.278 -29.201 -43.151 1.00 35.41 325 ARG A C 1
ATOM 2522 O O . ARG A 1 325 ? -28.946 -28.156 -42.618 1.00 35.41 325 ARG A O 1
ATOM 2529 N N . GLN A 1 326 ? -29.247 -29.274 -44.485 1.00 39.34 326 GLN A N 1
ATOM 2530 C CA . GLN A 1 326 ? -30.408 -29.211 -45.394 1.00 39.34 326 GLN A CA 1
ATOM 2531 C C . GLN A 1 326 ? -31.516 -28.249 -44.939 1.00 39.34 326 GLN A C 1
ATOM 2533 O O . GLN A 1 326 ? -32.337 -28.628 -44.106 1.00 39.34 326 GLN A O 1
ATOM 2538 N N . LEU A 1 327 ? -31.514 -27.040 -45.508 1.00 36.03 327 LEU A N 1
ATOM 2539 C CA . LEU A 1 327 ? -32.470 -26.555 -46.514 1.00 36.03 327 LEU A CA 1
ATOM 2540 C C . LEU A 1 327 ? -31.731 -25.583 -47.444 1.00 36.03 327 LEU A C 1
ATOM 2542 O O . LEU A 1 327 ? -30.791 -24.923 -46.949 1.00 36.03 327 LEU A O 1
#

Mean predicted aligned error: 14.7 Å

Organism: Aspergillus calidoustus (NCBI:txid454130)

=== Feature glossary ===
The record interleaves many kinds of information about one protein. Here is each kind framed as the question it answers.

Q: What does the local fold look like, residue by residue?
A: A 3Di character summarizes, for each residue, the relative orientation of the Cα frame of its nearest spatial neighbor. Because it encodes fold topology rather than chemistry, 3Di alignments detect remote structural similarity that sequence alignment misses.

Q: Which residues are in helices, strands, or loops?
A: Secondary structure is the local, repeating backbone conformation. DSSP classifies it into eight states by reading the hydrogen-bond network: three helix types (H, G, I), two β types (E, B), two non-regular types (T, S), and unstructured coil (-).

Q: How big and how compact is the whole molecule?
A: Three whole-structure scalars: the radius of gyration (RMS distance of Cα from centroid, in Å), the count of Cα–Cα contacts (pairs closer than 8 Å and separated by more than four residues in sequence — i.e. tertiary, not local, contacts), and the bounding-box dimensions. Together they distinguish compact globular folds from extended fibres or disordered chains.

Q: How confident is the AlphaFold model at each residue?
A: For AlphaFold models, the B-factor field carries pLDDT — the model's own estimate o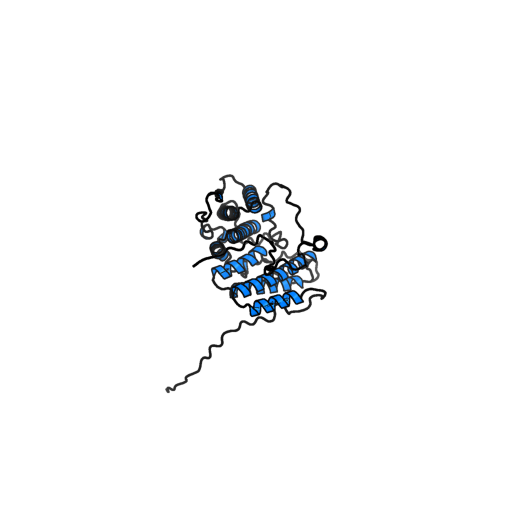f local accuracy on a 0–100 scale. Regions with pLDDT<50 should be treated as essentially unmodeled; they often correspond to intrinsically disordered segments.

Q: What family and function is it annotated with?
A: Functional annotations link the protein to curated databases. InterPro entries identify conserved domains and families by matching the sequence against member-database signatures (Pfam, PROSITE, CDD, …). Gene Ontology (GO) terms describe molecular function, biological process, and cellular component in a controlled vocabulary. CATH places the structure in a hierarchical fold classification (Class/Architecture/Topology/Homologous-superfamily). The organism is the source species.

Q: What known structures does this most resemble?
A: Nearest PDB neighbors are the top structural matches found by Foldseek when searching this structure against the entire Protein Data Bank. Each hit reports a TM-score (0 to 1; >0.5 almost always implies the same fold) and an E-value. These are *structural* homologs — they may share no detectable sequence similarity.

Q: Which residues are buried vs exposed?
A: Solvent-accessible surface area (SASA) is the area in Å² traced out by the centre of a 1.4 Å probe sphere (a water molecule) rolled over the protein's van der Waals surface (Shrake–Rupley / Lee–Richards construction). Buried residues have near-zero SASA; fully exposed residues can exceed 200 Å². The total SASA scales roughly with the number of surface residues.

Q: What are the backbone torsion angle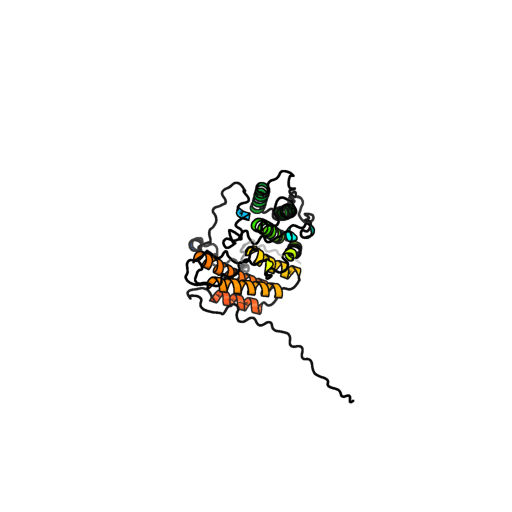s?
A: φ (phi) and ψ (psi) are the two rotatable backbone dihedrals per residue: φ is the C(i-1)–N–Cα–C torsion, ψ is the N–Cα–C–N(i+1) torsion, both in degrees on (−180°, 180°]. α-helical residues cluster near (−60°, −45°); β-strand residues near (−120°, +130°). A Ramachandran plot is simply a scatter of (φ, ψ) for every residue.

Q: Are the domains correctly placed relative to each other?
A: Predicted aligned error is AlphaFold's pairwise confidence. Unlike pLDDT (per-residue), PAE is per-residue-pair and captures whether two parts of the structure are correctly placed relative to each other. Units are ångströms of expected positional error.

Q: What if only a Cα trace is available?
A: P-SEA three-state annotation labels each residue as helix, strand, or coil based purely on the geometry of the Cα trace. It serves as a fallback when the full backbone (and thus DSSP) is unavailable.

Q: What is the amino-acid chain?
A: This is the polypeptide sequence — one letter per residue, N-terminus first. Length ranges from a few dozen residues for small domains to over a thousand for large multi-domain proteins.

Q: What do the rendered images show?
A: The six renders are orthographic views along the three Cartesian axes in both directions. Representation (cartoon, sticks, or surface) and color scheme (sequence-rainbow or by-chain) vary across proteins so the training set covers all the common visualization conventions.

Q: What do the diagnostic plots show?
A: Plot images: a contact map (which residues are close in 3D, as an N×N binary image), a Ramachandran scatter (backbone torsion angles, revealing secondary-structure composition at a glance), and — for AlphaFold structures — a PAE heatmap (pairwise prediction confidence).

Q: How mobile is each atom in the crystal?
A: B-factor (Debye–Waller factor) reflects atomic displacement in the crystal lattice. It is an experimental observable (units Å²), not a prediction; low values mean the atom is pinned down, high values mean it moves or is heterogeneous across the crystal.

Q: Where is each backbone atom in 3D?
A: The mmCIF table is the protein's shape written out atom by atom. For each backbone N, Cα, C, and carbonyl O, it records an (x, y, z) coordinate triple in Å plus the residue type, chain letter, and residue number.